Protein AF-A0ABD3A3Q1-F1 (afdb_monomer_lite)

Secondary structure (DSSP, 8-state):
--PPPP---SGGGEEEEEETTEEEEEE-----SSS-PPP---HHHHHHHHHHHHHHHHHHHHHHHHHHHHHHHHHHHHHHHHHHHHHHHHHHHHHHHHHHTTSS----------HHHHHHHHHHHHHHHHHHHHHHHHHHHHHHHHHHHHHHHHHHHHHHHHHHT-GGGSS-HHHHHHHHHHH--

Radius of gyration: 37.47 Å; chains: 1; bounding box: 62×66×118 Å

Sequence (185 aa):
MSTPAATWGEDDEWELINDDGFVYRRKRRIPSATTSAPPPLDPAVVEKNRLERKKMALLKLKDKHQQEIHQWEHWSNTLNEMQQKSLILQQQKSREQNNASTSSSDEFIASPSQSSDVDCRHLVDELLSQAESQEAIIKHISNLCDLAEGLCSASEERFKKSFTELPIWGLSPQELMASLMRIIP

Foldseek 3Di:
DDDDDDDPDDPPQWDWDDDPNDTDTDGHPPDPPPDDDDPPDDVVVVVVVVVVVVVVVVVVVVVVVVVVVVVVVVVVVVVVVVVVVVVVVVVVVVVVVVVVVVPPDDDDDDDPDCPVVVVVVVVVVVVVVVVVVVVVVVVVVVVVVVVVVVVVVVVVVVVVCVVQVDVVVVDGVVVVVVVVVVVPD

Organism: NCBI:txid153742

Structure (mmCIF, N/CA/C/O backbone):
data_AF-A0ABD3A3Q1-F1
#
_entry.id   AF-A0ABD3A3Q1-F1
#
loop_
_atom_site.group_PDB
_atom_site.id
_atom_site.type_symbol
_atom_site.label_atom_id
_atom_site.label_alt_id
_atom_site.label_comp_id
_atom_site.label_asym_id
_atom_site.label_entity_id
_atom_site.label_seq_id
_atom_site.pdbx_PDB_ins_code
_atom_site.Cartn_x
_atom_site.Cartn_y
_atom_site.Cartn_z
_atom_site.occupancy
_atom_site.B_iso_or_equiv
_atom_site.auth_seq_id
_atom_site.auth_comp_id
_atom_site.auth_asym_id
_atom_site.auth_atom_id
_atom_site.pdbx_PDB_model_num
ATOM 1 N N . MET A 1 1 ? 21.960 -24.394 -64.086 1.00 40.19 1 MET A N 1
ATOM 2 C CA . MET A 1 1 ? 22.754 -23.392 -63.345 1.00 40.19 1 MET A CA 1
ATOM 3 C C . MET A 1 1 ? 22.047 -22.048 -63.424 1.00 40.19 1 MET A C 1
ATOM 5 O O . MET A 1 1 ? 21.516 -21.739 -64.482 1.00 40.19 1 MET A O 1
ATOM 9 N N . SER A 1 2 ? 22.097 -21.310 -62.309 1.00 37.09 2 SER A N 1
ATOM 10 C CA . SER A 1 2 ? 21.802 -19.877 -62.113 1.00 37.09 2 SER A CA 1
ATOM 11 C C . SER A 1 2 ? 20.356 -19.428 -61.853 1.00 37.09 2 SER A C 1
ATOM 13 O O . SER A 1 2 ? 19.615 -19.043 -62.749 1.00 37.09 2 SER A O 1
ATOM 15 N N . THR A 1 3 ? 20.034 -19.389 -60.558 1.00 44.53 3 THR A N 1
ATOM 16 C CA . THR A 1 3 ? 19.096 -18.482 -59.874 1.00 44.53 3 THR A CA 1
ATOM 17 C C . THR A 1 3 ? 19.718 -17.080 -59.741 1.00 44.53 3 THR A C 1
ATOM 19 O O . THR A 1 3 ? 20.914 -17.010 -59.443 1.00 44.53 3 THR A O 1
ATOM 22 N N . PRO A 1 4 ? 18.962 -15.970 -59.845 1.00 51.91 4 PRO A N 1
ATOM 23 C CA . PRO A 1 4 ? 19.391 -14.689 -59.306 1.00 51.91 4 PRO A CA 1
ATOM 24 C C . PRO A 1 4 ? 18.747 -14.380 -57.945 1.00 51.91 4 PRO A C 1
ATOM 26 O O . PRO A 1 4 ? 17.628 -14.783 -57.636 1.00 51.91 4 PRO A O 1
ATOM 29 N N . ALA A 1 5 ? 19.560 -13.684 -57.156 1.00 41.16 5 ALA A N 1
ATOM 30 C CA . ALA A 1 5 ? 19.487 -13.363 -55.740 1.00 41.16 5 ALA A CA 1
ATOM 31 C C . ALA A 1 5 ? 18.198 -12.684 -55.248 1.00 41.16 5 ALA A C 1
ATOM 33 O O . ALA A 1 5 ? 17.675 -11.761 -55.870 1.00 41.16 5 ALA A O 1
ATOM 34 N N . ALA A 1 6 ? 17.782 -13.090 -54.045 1.00 43.97 6 ALA A N 1
ATOM 35 C CA . ALA A 1 6 ? 16.868 -12.343 -53.194 1.00 43.97 6 ALA A CA 1
ATOM 36 C C . ALA A 1 6 ? 17.529 -11.030 -52.738 1.00 43.97 6 ALA A C 1
ATOM 38 O O . ALA A 1 6 ? 18.647 -11.021 -52.219 1.00 43.97 6 ALA A O 1
ATOM 39 N N . THR A 1 7 ? 16.824 -9.925 -52.950 1.00 44.53 7 THR A N 1
ATOM 40 C CA . THR A 1 7 ? 17.188 -8.577 -52.519 1.00 44.53 7 THR A CA 1
ATOM 41 C C . THR A 1 7 ? 16.949 -8.428 -51.015 1.00 44.53 7 THR A C 1
ATOM 43 O O . THR A 1 7 ? 15.832 -8.160 -50.582 1.00 44.53 7 THR A O 1
ATOM 46 N N . TRP A 1 8 ? 17.996 -8.605 -50.212 1.00 44.00 8 TRP A N 1
ATOM 47 C CA . TRP A 1 8 ? 18.025 -8.188 -48.808 1.00 44.00 8 TRP A CA 1
ATOM 48 C C . TRP A 1 8 ? 18.325 -6.684 -48.755 1.00 44.00 8 TRP A C 1
ATOM 50 O O . TRP A 1 8 ? 19.472 -6.292 -48.952 1.00 44.00 8 TRP A O 1
ATOM 60 N N . GLY A 1 9 ? 17.307 -5.836 -48.575 1.00 47.62 9 GLY A N 1
ATOM 61 C CA . GLY A 1 9 ? 17.458 -4.379 -48.724 1.00 47.62 9 GLY A CA 1
ATOM 62 C C . GLY A 1 9 ? 16.610 -3.494 -47.807 1.00 47.62 9 GLY A C 1
ATOM 63 O O . GLY A 1 9 ? 16.398 -2.341 -48.159 1.00 47.62 9 GLY A O 1
ATOM 64 N N . GLU A 1 10 ? 16.121 -3.987 -46.662 1.00 52.06 10 GLU A N 1
ATOM 65 C CA . GLU A 1 10 ? 15.308 -3.179 -45.722 1.00 52.06 10 GLU A CA 1
ATOM 66 C C . GLU A 1 10 ? 15.793 -3.207 -44.255 1.00 52.06 10 GLU A C 1
ATOM 68 O O . GLU A 1 10 ? 15.313 -2.424 -43.437 1.00 52.06 10 GLU A O 1
ATOM 73 N N . ASP A 1 11 ? 16.791 -4.030 -43.908 1.00 52.50 11 ASP A N 1
ATOM 74 C CA . ASP A 1 11 ? 17.256 -4.182 -42.514 1.00 52.50 11 ASP A CA 1
ATOM 75 C C . ASP A 1 11 ? 18.217 -3.071 -42.030 1.00 52.50 11 ASP A C 1
ATOM 77 O O . ASP A 1 11 ? 18.446 -2.923 -40.830 1.00 52.50 11 ASP A O 1
ATOM 81 N N . ASP A 1 12 ? 18.743 -2.232 -42.930 1.00 57.16 12 ASP A N 1
ATOM 82 C CA . ASP A 1 12 ? 19.743 -1.199 -42.596 1.00 57.16 12 ASP A CA 1
ATOM 83 C C . ASP A 1 12 ? 19.149 0.127 -42.074 1.00 57.16 12 ASP A C 1
ATOM 85 O O . ASP A 1 12 ? 19.880 1.061 -41.716 1.00 57.16 12 ASP A O 1
ATOM 89 N N . GLU A 1 13 ? 17.822 0.250 -42.002 1.00 72.00 13 GLU A N 1
ATOM 90 C CA . GLU A 1 13 ? 17.159 1.529 -41.723 1.00 72.00 13 GLU A CA 1
ATOM 91 C C . GLU A 1 13 ? 16.940 1.820 -40.229 1.00 72.00 13 GLU A C 1
ATOM 93 O O . GLU A 1 13 ? 16.542 2.926 -39.878 1.00 72.00 13 GLU A O 1
ATOM 98 N N . TRP A 1 14 ? 17.217 0.890 -39.316 1.00 76.25 14 TRP A N 1
ATOM 99 C CA . TRP A 1 14 ? 16.977 1.098 -37.882 1.00 76.25 14 TRP A CA 1
ATOM 100 C C . TRP A 1 14 ? 18.284 1.294 -37.114 1.00 76.25 14 TRP A C 1
ATOM 102 O O . TRP A 1 14 ? 19.163 0.440 -37.134 1.00 76.25 14 TRP A O 1
ATOM 112 N N . GLU A 1 15 ? 18.406 2.417 -36.406 1.00 82.25 15 GLU A N 1
ATOM 113 C CA . GLU A 1 15 ? 19.516 2.669 -35.486 1.00 82.25 15 GLU A CA 1
ATOM 114 C C . GLU A 1 15 ? 19.092 2.379 -34.044 1.00 82.25 15 GLU A C 1
ATOM 116 O O . GLU A 1 15 ? 17.976 2.701 -33.618 1.00 82.25 15 GLU A O 1
ATOM 121 N N . LEU A 1 16 ? 19.986 1.727 -33.303 1.00 81.06 16 LEU A N 1
ATOM 122 C CA . LEU A 1 16 ? 19.793 1.402 -31.898 1.00 81.06 16 LEU A CA 1
ATOM 123 C C . LEU A 1 16 ? 20.308 2.569 -31.054 1.00 81.06 16 LEU A C 1
ATOM 125 O O . LEU A 1 16 ? 21.480 2.932 -31.154 1.00 81.06 16 LEU A O 1
ATOM 129 N N . ILE A 1 17 ? 19.439 3.159 -30.237 1.00 81.88 17 ILE A N 1
ATOM 130 C CA . ILE A 1 17 ? 19.775 4.320 -29.409 1.00 81.88 17 ILE A CA 1
ATOM 131 C C . ILE A 1 17 ? 19.594 3.970 -27.955 1.00 81.88 17 ILE A C 1
ATOM 133 O O . ILE A 1 17 ? 18.572 3.411 -27.566 1.00 81.88 17 ILE A O 1
ATOM 137 N N . ASN A 1 18 ? 20.613 4.309 -27.174 1.00 82.75 18 ASN A N 1
ATOM 138 C CA . ASN A 1 18 ? 20.596 4.215 -25.731 1.00 82.75 18 ASN A CA 1
ATOM 139 C C . ASN A 1 18 ? 20.393 5.619 -25.154 1.00 82.75 18 ASN A C 1
ATOM 141 O O . ASN A 1 18 ? 21.323 6.426 -25.165 1.00 82.75 18 ASN A O 1
ATOM 145 N N . ASP A 1 19 ? 19.186 5.885 -24.661 1.00 70.69 19 ASP A N 1
ATOM 146 C CA . ASP A 1 19 ? 18.873 7.078 -23.879 1.00 70.69 19 ASP A CA 1
ATOM 147 C C . ASP A 1 19 ? 18.741 6.666 -22.406 1.00 70.69 19 ASP A C 1
ATOM 149 O O . ASP A 1 19 ? 17.723 6.120 -21.985 1.00 70.69 19 ASP A O 1
ATOM 153 N N . ASP A 1 20 ? 19.792 6.924 -21.620 1.00 59.97 20 ASP A N 1
ATOM 154 C CA . ASP A 1 20 ? 19.810 6.757 -20.154 1.00 59.97 20 ASP A CA 1
ATOM 155 C C . ASP A 1 20 ? 19.407 5.343 -19.675 1.00 59.97 20 ASP A C 1
ATOM 157 O O . ASP A 1 20 ? 18.622 5.174 -18.744 1.00 59.97 20 ASP A O 1
ATOM 161 N N . GLY A 1 21 ? 19.924 4.304 -20.344 1.00 73.50 21 GLY A N 1
ATOM 162 C CA . GLY A 1 21 ? 19.660 2.898 -20.011 1.00 73.50 21 GLY A CA 1
ATOM 163 C C . GLY A 1 21 ? 18.431 2.305 -20.703 1.00 73.50 21 GLY A C 1
ATOM 164 O O . GLY A 1 21 ? 18.226 1.093 -20.640 1.00 73.50 21 GLY A O 1
ATOM 165 N N . PHE A 1 22 ? 17.651 3.123 -21.415 1.00 54.53 22 PHE A N 1
ATOM 166 C CA . PHE A 1 22 ? 16.580 2.655 -22.287 1.00 54.53 22 PHE A CA 1
ATOM 167 C C . PHE A 1 22 ? 17.089 2.533 -23.717 1.00 54.53 22 PHE A C 1
ATOM 169 O O . PHE A 1 22 ? 17.437 3.518 -24.370 1.00 54.53 22 PHE A O 1
ATOM 176 N N . VAL A 1 23 ? 17.116 1.295 -24.207 1.00 87.75 23 VAL A N 1
ATOM 177 C CA . VAL A 1 23 ? 17.544 0.976 -25.567 1.00 87.75 23 VAL A CA 1
ATOM 178 C C . VAL A 1 23 ? 16.315 0.825 -26.454 1.00 87.75 23 VAL A C 1
ATOM 180 O O . VAL A 1 23 ? 15.513 -0.086 -26.251 1.00 87.75 23 VAL A O 1
ATOM 183 N N . TYR A 1 24 ? 16.167 1.697 -27.450 1.00 83.56 24 TYR A N 1
ATOM 184 C CA . TYR A 1 24 ? 15.091 1.607 -28.438 1.00 83.56 24 TYR A CA 1
ATOM 185 C C . TYR A 1 24 ? 15.621 1.703 -29.870 1.00 83.56 24 TYR A C 1
ATOM 187 O O . TYR A 1 24 ? 16.689 2.255 -30.136 1.00 83.56 24 TYR A O 1
ATOM 195 N N . ARG A 1 25 ? 14.863 1.125 -30.809 1.00 85.44 25 ARG A N 1
ATOM 196 C CA . ARG A 1 25 ? 15.131 1.224 -32.248 1.00 85.44 25 ARG A CA 1
ATOM 197 C C . ARG A 1 25 ? 14.391 2.436 -32.799 1.00 85.44 25 ARG A C 1
ATOM 199 O O . ARG A 1 25 ? 13.181 2.546 -32.607 1.00 85.44 25 ARG A O 1
ATOM 206 N N . ARG A 1 26 ? 15.086 3.327 -33.509 1.00 83.94 26 ARG A N 1
ATOM 207 C CA . ARG A 1 26 ? 14.439 4.397 -34.283 1.00 83.94 26 ARG A CA 1
ATOM 208 C C . ARG A 1 26 ? 14.844 4.344 -35.750 1.00 83.94 26 ARG A C 1
ATOM 210 O O . ARG A 1 26 ? 15.946 3.919 -36.082 1.00 83.94 26 ARG A O 1
ATOM 217 N N . LYS A 1 27 ? 13.931 4.772 -36.623 1.00 79.31 27 LYS A N 1
ATOM 218 C CA . LYS A 1 27 ? 14.143 4.801 -38.069 1.00 79.31 27 LYS A CA 1
ATOM 219 C C . LYS A 1 27 ? 15.176 5.883 -38.395 1.00 79.31 27 LYS A C 1
ATOM 221 O O . LYS A 1 27 ? 14.989 7.046 -38.023 1.00 79.31 27 LYS A O 1
ATOM 226 N N . ARG A 1 28 ? 16.267 5.500 -39.053 1.00 69.00 28 ARG A N 1
ATOM 227 C CA . ARG A 1 28 ? 17.363 6.365 -39.488 1.00 69.00 28 ARG A CA 1
ATOM 228 C C . ARG A 1 28 ? 16.780 7.399 -40.447 1.00 69.00 28 ARG A C 1
ATOM 230 O O . ARG A 1 28 ? 16.271 7.059 -41.511 1.00 69.00 28 ARG A O 1
ATOM 237 N N . ARG A 1 29 ? 16.811 8.679 -40.072 1.00 67.06 29 ARG A N 1
ATOM 238 C CA . ARG A 1 29 ? 16.380 9.750 -40.978 1.00 67.06 29 ARG A CA 1
ATOM 239 C C . ARG A 1 29 ? 17.465 9.923 -42.034 1.00 67.06 29 ARG A C 1
ATOM 241 O O . ARG A 1 29 ? 18.496 10.523 -41.750 1.00 67.06 29 ARG A O 1
ATOM 248 N N . ILE A 1 30 ? 17.243 9.399 -43.237 1.00 59.12 30 ILE A N 1
ATOM 249 C CA . ILE A 1 30 ? 18.038 9.786 -44.405 1.00 59.12 30 ILE A CA 1
ATOM 250 C C . ILE A 1 30 ? 17.816 11.295 -44.575 1.00 59.12 30 ILE A C 1
ATOM 252 O O . ILE A 1 30 ? 16.660 11.713 -44.711 1.00 59.12 30 ILE A O 1
ATOM 256 N N . PRO A 1 31 ? 18.855 12.143 -44.502 1.00 51.09 31 PRO A N 1
ATOM 257 C CA . PRO A 1 31 ? 18.666 13.568 -44.691 1.00 51.09 31 PRO A CA 1
ATOM 258 C C . PRO A 1 31 ? 18.254 13.801 -46.147 1.00 51.09 31 PRO A C 1
ATOM 260 O O . PRO A 1 31 ? 19.087 13.777 -47.049 1.00 51.09 31 PRO A O 1
ATOM 263 N N . SER A 1 32 ? 16.958 14.027 -46.390 1.00 42.78 32 SER A N 1
ATOM 264 C CA . SER A 1 32 ? 16.537 14.726 -47.602 1.00 42.78 32 SER A CA 1
ATOM 265 C C . SER A 1 32 ? 17.218 16.085 -47.572 1.00 42.78 32 SER A C 1
ATOM 267 O O . SER A 1 32 ? 16.995 16.885 -46.659 1.00 42.78 32 SER A O 1
ATOM 269 N N . ALA A 1 33 ? 18.097 16.319 -48.546 1.00 52.75 33 ALA A N 1
ATOM 270 C CA . ALA A 1 33 ? 18.636 17.638 -48.812 1.00 52.75 33 ALA A CA 1
ATOM 271 C C . ALA A 1 33 ? 17.456 18.621 -48.850 1.00 52.75 33 ALA A C 1
ATOM 273 O O . ALA A 1 33 ? 16.495 18.395 -49.583 1.00 52.75 33 ALA A O 1
ATOM 274 N N . THR A 1 34 ? 17.531 19.698 -48.065 1.00 49.88 34 THR A N 1
ATOM 275 C CA . THR A 1 34 ? 16.472 20.706 -47.826 1.00 49.88 34 THR A CA 1
ATOM 276 C C . THR A 1 34 ? 15.542 20.448 -46.635 1.00 49.88 34 THR A C 1
ATOM 278 O O . THR A 1 34 ? 14.328 20.574 -46.721 1.00 49.88 34 THR A O 1
ATOM 281 N N . THR A 1 35 ? 16.098 20.206 -45.454 1.00 44.91 35 THR A N 1
ATOM 282 C CA . THR A 1 35 ? 15.592 20.852 -44.232 1.00 44.91 35 THR A CA 1
ATOM 283 C C . THR A 1 35 ? 16.789 21.046 -43.318 1.00 44.91 35 THR A C 1
ATOM 285 O O . THR A 1 35 ? 17.400 20.072 -42.888 1.00 44.91 35 THR A O 1
ATOM 288 N N . SER A 1 36 ? 17.166 22.308 -43.097 1.00 49.81 36 SER A N 1
ATOM 289 C CA . SER A 1 36 ? 18.243 22.709 -42.192 1.00 49.81 36 SER A CA 1
ATOM 290 C C . SER A 1 36 ? 18.098 21.947 -40.879 1.00 49.81 36 SER A C 1
ATOM 292 O O . SER A 1 36 ? 17.148 22.176 -40.129 1.00 49.81 36 SER A O 1
ATOM 294 N N . ALA A 1 37 ? 19.029 21.032 -40.605 1.00 52.28 37 ALA A N 1
ATOM 295 C CA . ALA A 1 37 ? 19.192 20.508 -39.264 1.00 52.28 37 ALA A CA 1
ATOM 296 C C . ALA A 1 37 ? 19.382 21.709 -38.318 1.00 52.28 37 ALA A C 1
ATOM 298 O O . ALA A 1 37 ? 20.096 22.652 -38.689 1.00 52.28 37 ALA A O 1
ATOM 299 N N . PRO A 1 38 ? 18.730 21.738 -37.141 1.00 58.97 38 PRO A N 1
ATOM 300 C CA . PRO A 1 38 ? 19.060 22.744 -36.147 1.00 58.97 38 PRO A CA 1
ATOM 301 C C . PRO A 1 38 ? 20.567 22.646 -35.864 1.00 58.97 38 PRO A C 1
ATOM 303 O O . PRO A 1 38 ? 21.099 21.529 -35.828 1.00 58.97 38 PRO A O 1
ATOM 306 N N . PRO A 1 39 ? 21.269 23.785 -35.732 1.00 64.50 39 PRO A N 1
ATOM 307 C CA . PRO A 1 39 ? 22.703 23.780 -35.488 1.00 64.50 39 PRO A CA 1
ATOM 308 C C . PRO A 1 39 ? 23.012 22.903 -34.267 1.00 64.50 39 PRO A C 1
ATOM 310 O O . PRO A 1 39 ? 22.188 22.860 -33.346 1.00 64.50 39 PRO A O 1
ATOM 313 N N . PRO A 1 40 ? 24.158 22.197 -34.244 1.00 59.19 40 PRO A N 1
ATOM 314 C CA . PRO A 1 40 ? 24.551 21.393 -33.096 1.00 59.19 40 PRO A CA 1
ATOM 315 C C . PRO A 1 40 ? 24.499 22.272 -31.846 1.00 59.19 40 PRO A C 1
ATOM 317 O O . PRO A 1 40 ? 25.263 23.231 -31.727 1.00 59.19 40 PRO A O 1
ATOM 320 N N . LEU A 1 41 ? 23.549 22.001 -30.948 1.00 63.03 41 LEU A N 1
ATOM 321 C CA . LEU A 1 41 ? 23.528 22.668 -29.654 1.00 63.03 41 LEU A CA 1
ATOM 322 C C . LEU A 1 41 ? 24.780 22.229 -28.901 1.00 63.03 41 LEU A C 1
ATOM 324 O O . LEU A 1 41 ? 25.092 21.038 -28.869 1.00 63.03 41 LEU A O 1
ATOM 328 N N . ASP A 1 42 ? 25.468 23.196 -28.296 1.00 74.81 42 ASP A N 1
ATOM 329 C CA . ASP A 1 42 ? 26.622 22.943 -27.440 1.00 74.81 42 ASP A CA 1
ATOM 330 C C . ASP A 1 42 ? 26.269 21.830 -26.430 1.00 74.81 42 ASP A C 1
ATOM 332 O O . ASP A 1 42 ? 25.250 21.949 -25.729 1.00 74.81 42 ASP A O 1
ATOM 336 N N . PRO A 1 43 ? 27.056 20.739 -26.353 1.00 75.69 43 PRO A N 1
ATOM 337 C CA . PRO A 1 43 ? 26.811 19.648 -25.413 1.00 75.69 43 PRO A CA 1
ATOM 338 C C . PRO A 1 43 ? 26.630 20.137 -23.967 1.00 75.69 43 PRO A C 1
ATOM 340 O O . PRO A 1 43 ? 25.840 19.553 -23.223 1.00 75.69 43 PRO A O 1
ATOM 343 N N . ALA A 1 44 ? 27.263 21.249 -23.578 1.00 78.88 44 ALA A N 1
ATOM 344 C CA . ALA A 1 44 ? 27.088 21.851 -22.258 1.00 78.88 44 ALA A CA 1
ATOM 345 C C . ALA A 1 44 ? 25.663 22.395 -22.021 1.00 78.88 44 ALA A C 1
ATOM 347 O O . ALA A 1 44 ? 25.125 22.296 -20.914 1.00 78.88 44 ALA A O 1
ATOM 348 N N . VAL A 1 45 ? 25.014 22.938 -23.056 1.00 79.06 45 VAL A N 1
ATOM 349 C CA . VAL A 1 45 ? 23.638 23.464 -22.984 1.00 79.06 45 VAL A CA 1
ATOM 350 C C . VAL A 1 45 ? 22.622 22.323 -22.930 1.00 79.06 45 VAL A C 1
ATOM 352 O O . VAL A 1 45 ? 21.633 22.407 -22.197 1.00 79.06 45 VAL A O 1
ATOM 355 N N . VAL A 1 46 ? 22.872 21.230 -23.658 1.00 80.94 46 VAL A N 1
ATOM 356 C CA . VAL A 1 46 ? 22.037 20.019 -23.599 1.00 80.94 46 VAL A CA 1
ATOM 357 C C . VAL A 1 46 ? 22.091 19.397 -22.202 1.00 80.94 46 VAL A C 1
ATOM 359 O O . VAL A 1 46 ? 21.043 19.099 -21.626 1.00 80.94 46 VAL A O 1
ATOM 362 N N . GLU A 1 47 ? 23.287 19.280 -21.623 1.00 83.38 47 GLU A 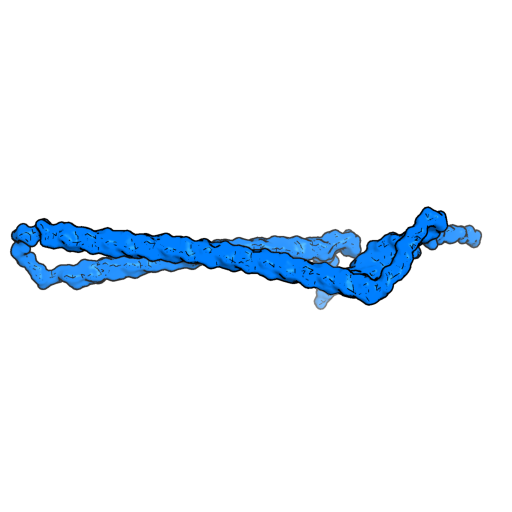N 1
ATOM 363 C CA . GLU A 1 47 ? 23.481 18.717 -20.286 1.00 83.38 47 GLU A CA 1
ATOM 364 C C . GLU A 1 47 ? 22.859 19.592 -19.189 1.00 83.38 47 GLU A C 1
ATOM 366 O O . GLU A 1 47 ? 22.171 19.091 -18.298 1.00 83.38 47 GLU A O 1
ATOM 371 N N . LYS A 1 48 ? 22.993 20.920 -19.285 1.00 88.69 48 LYS A N 1
ATOM 372 C CA . LYS A 1 48 ? 22.322 21.844 -18.361 1.00 88.69 48 LYS A CA 1
ATOM 373 C C . LYS A 1 48 ? 20.798 21.700 -18.415 1.00 88.69 48 LYS A C 1
ATOM 375 O O . LYS A 1 48 ? 20.159 21.548 -17.373 1.00 88.69 48 LYS A O 1
ATOM 380 N N . ASN A 1 49 ? 20.216 21.680 -19.614 1.00 85.56 49 ASN A N 1
ATOM 381 C CA . ASN A 1 49 ? 18.776 21.479 -19.791 1.00 85.56 49 ASN A CA 1
ATOM 382 C C . ASN A 1 49 ? 18.316 20.119 -19.237 1.00 85.56 49 ASN A C 1
ATOM 384 O O . ASN A 1 49 ? 17.219 20.009 -18.684 1.00 85.56 49 ASN A O 1
ATOM 388 N N . ARG A 1 50 ? 19.150 19.077 -19.350 1.00 84.19 50 ARG A N 1
ATOM 389 C CA . ARG A 1 50 ? 18.893 17.751 -18.770 1.00 84.19 50 ARG A CA 1
ATOM 390 C C . ARG A 1 50 ? 18.821 17.812 -17.245 1.00 84.19 50 ARG A C 1
ATOM 392 O O . ARG A 1 50 ? 17.853 17.327 -16.655 1.00 84.19 50 ARG A O 1
ATOM 399 N N . LEU A 1 51 ? 19.806 18.448 -16.612 1.00 92.50 51 LEU A N 1
ATOM 400 C CA . LEU A 1 51 ? 19.849 18.627 -15.160 1.00 92.50 51 LEU A CA 1
ATOM 401 C C . LEU A 1 51 ? 18.663 19.451 -14.650 1.00 92.50 51 LEU A C 1
ATOM 403 O O . LEU A 1 51 ? 18.069 19.101 -13.628 1.00 92.50 51 LEU A O 1
ATOM 407 N N . GLU A 1 52 ? 18.265 20.496 -15.374 1.00 93.44 52 GLU A N 1
ATOM 408 C CA . GLU A 1 52 ? 17.099 21.310 -15.025 1.00 93.44 52 GLU A CA 1
ATOM 409 C C . GLU A 1 52 ? 15.800 20.499 -15.078 1.00 93.44 52 GLU A C 1
ATOM 411 O O . GLU A 1 52 ? 15.022 20.532 -14.123 1.00 93.44 52 GLU A O 1
ATOM 416 N N . ARG A 1 53 ? 15.587 19.690 -16.125 1.00 91.94 53 ARG A N 1
ATOM 417 C CA . ARG A 1 53 ? 14.417 18.794 -16.201 1.00 91.94 53 ARG A CA 1
ATOM 418 C C . ARG A 1 53 ? 14.393 17.797 -15.047 1.00 91.94 53 ARG A C 1
ATOM 420 O O . ARG A 1 53 ? 13.349 17.633 -14.417 1.00 91.94 53 ARG A O 1
ATOM 427 N N . LYS A 1 54 ? 15.536 17.175 -14.732 1.00 92.00 54 LYS A N 1
ATOM 428 C CA . LYS A 1 54 ? 15.662 16.243 -13.600 1.00 92.00 54 LYS A CA 1
ATOM 429 C C . LYS A 1 54 ? 15.327 16.932 -12.279 1.00 92.00 54 LYS A C 1
ATOM 431 O O . LYS A 1 54 ? 14.534 16.409 -11.502 1.00 92.00 54 LYS A O 1
ATOM 436 N N . LYS A 1 55 ? 15.878 18.126 -12.042 1.00 95.88 55 LYS A N 1
ATOM 437 C CA . LYS A 1 55 ? 15.596 18.924 -10.843 1.00 95.88 55 LYS A CA 1
ATOM 438 C C . LYS A 1 55 ? 14.103 19.233 -10.715 1.00 95.88 55 LYS A C 1
ATOM 440 O O . LYS A 1 55 ? 13.545 19.058 -9.637 1.00 95.88 55 LYS A O 1
ATOM 445 N N . MET A 1 56 ? 13.452 19.649 -11.801 1.00 95.25 56 MET A N 1
ATOM 446 C CA . MET A 1 56 ? 12.019 19.960 -11.790 1.00 95.25 56 MET A CA 1
ATOM 447 C C . MET A 1 56 ? 11.154 18.720 -11.559 1.00 95.25 56 MET A C 1
ATOM 449 O O . MET A 1 56 ? 10.182 18.792 -10.812 1.00 95.25 56 MET A O 1
ATOM 453 N N . ALA A 1 57 ? 11.507 17.578 -12.155 1.00 95.31 57 ALA A N 1
ATOM 454 C CA . ALA A 1 57 ? 10.808 16.317 -11.916 1.00 95.31 57 ALA A CA 1
ATOM 455 C C . ALA A 1 57 ? 10.918 15.877 -10.447 1.00 95.31 57 ALA A C 1
ATOM 457 O O . ALA A 1 57 ? 9.912 15.523 -9.838 1.00 95.31 57 ALA A O 1
ATOM 458 N N . LEU A 1 58 ? 12.117 15.972 -9.861 1.00 96.75 58 LEU A N 1
ATOM 459 C CA . LEU A 1 58 ? 12.345 15.648 -8.452 1.00 96.75 58 LEU A CA 1
ATOM 460 C C . LEU A 1 58 ? 11.601 16.598 -7.508 1.00 96.75 58 LEU A C 1
ATOM 462 O O . LEU A 1 58 ? 11.025 16.138 -6.529 1.00 96.75 58 LEU A O 1
ATOM 466 N N . LEU A 1 59 ? 11.569 17.900 -7.807 1.00 98.06 59 LEU A N 1
ATOM 467 C CA . LEU A 1 59 ? 10.793 18.872 -7.031 1.00 98.06 59 LEU A CA 1
ATOM 468 C C . LEU A 1 59 ? 9.299 18.543 -7.059 1.00 98.06 59 LEU A C 1
ATOM 470 O O . LEU A 1 59 ? 8.690 18.431 -6.002 1.00 98.06 59 LEU A O 1
ATOM 474 N N . LYS A 1 60 ? 8.732 18.280 -8.243 1.00 97.25 60 LYS A N 1
ATOM 475 C CA . LYS A 1 60 ? 7.325 17.870 -8.371 1.00 97.25 60 LYS A CA 1
ATOM 476 C C . LYS A 1 60 ? 7.018 16.594 -7.591 1.00 97.25 60 LYS A C 1
ATOM 478 O O . LYS A 1 60 ? 5.966 16.499 -6.969 1.00 97.25 60 LYS A O 1
ATOM 483 N N . LEU A 1 61 ? 7.923 15.617 -7.633 1.00 97.56 61 LEU A N 1
ATOM 484 C CA . LEU A 1 61 ? 7.762 14.372 -6.890 1.00 97.56 61 LEU A CA 1
ATOM 485 C C . LEU A 1 61 ? 7.800 14.617 -5.377 1.00 97.56 61 LEU A C 1
ATOM 487 O O . LEU A 1 61 ? 6.960 14.088 -4.653 1.00 97.56 61 LEU A O 1
ATOM 491 N N . LYS A 1 62 ? 8.731 15.459 -4.912 1.00 97.94 62 LYS A N 1
ATOM 492 C CA . LYS A 1 62 ? 8.814 15.877 -3.509 1.00 97.94 62 LYS A CA 1
ATOM 493 C C . LYS A 1 62 ? 7.516 16.543 -3.059 1.00 97.94 62 LYS A C 1
ATOM 495 O O . LYS A 1 62 ? 6.971 16.163 -2.030 1.00 97.94 62 LYS A O 1
ATOM 500 N N . ASP A 1 63 ? 7.018 17.496 -3.841 1.00 98.19 63 ASP A N 1
ATOM 501 C CA . ASP A 1 63 ? 5.804 18.247 -3.521 1.00 98.19 63 ASP A CA 1
ATOM 502 C C . ASP A 1 63 ? 4.577 17.327 -3.485 1.00 98.19 63 ASP A C 1
ATOM 504 O O . ASP A 1 63 ? 3.758 17.432 -2.574 1.00 98.19 63 ASP A O 1
ATOM 508 N N . LYS A 1 64 ? 4.484 16.369 -4.418 1.00 97.69 64 LYS A N 1
ATOM 509 C CA . LYS A 1 64 ? 3.426 15.352 -4.426 1.00 97.69 64 LYS A CA 1
ATOM 510 C C . LYS A 1 64 ? 3.445 14.509 -3.150 1.00 97.69 64 LYS A C 1
ATOM 512 O O . LYS A 1 64 ? 2.421 14.397 -2.485 1.00 97.69 64 LYS A O 1
ATOM 517 N N . HIS A 1 65 ? 4.597 13.950 -2.783 1.00 98.06 65 HIS A N 1
ATOM 518 C CA . HIS A 1 65 ? 4.694 13.142 -1.566 1.00 98.06 65 HIS A CA 1
ATOM 519 C C . HIS A 1 65 ? 4.449 13.962 -0.302 1.00 98.06 65 HIS A C 1
ATOM 521 O O . HIS A 1 65 ? 3.825 13.475 0.633 1.00 98.06 65 HIS A O 1
ATOM 527 N N . GLN A 1 66 ? 4.878 15.222 -0.277 1.00 98.44 66 GLN A N 1
ATOM 528 C CA . GLN A 1 66 ? 4.601 16.110 0.844 1.00 98.44 66 GLN A CA 1
ATOM 529 C C . GLN A 1 66 ? 3.093 16.379 0.993 1.00 98.44 66 GLN A C 1
ATOM 531 O O . GLN A 1 66 ? 2.574 16.354 2.105 1.00 98.44 66 GLN A O 1
ATOM 536 N N . GLN A 1 67 ? 2.369 16.574 -0.113 1.00 98.19 67 GLN A N 1
ATOM 537 C CA . GLN A 1 67 ? 0.907 16.693 -0.091 1.00 98.19 67 GLN A CA 1
ATOM 538 C C . GLN A 1 67 ? 0.226 15.409 0.388 1.00 98.19 67 GLN A C 1
ATOM 540 O O . GLN A 1 67 ? -0.697 15.486 1.194 1.00 98.19 67 GLN A O 1
ATOM 545 N N . GLU A 1 68 ? 0.680 14.244 -0.082 1.00 98.38 68 GLU A N 1
ATOM 546 C CA . GLU A 1 68 ? 0.173 12.949 0.380 1.00 98.38 68 GLU A CA 1
ATOM 547 C C . GLU A 1 68 ? 0.366 12.812 1.893 1.00 98.38 68 GLU A C 1
ATOM 549 O O . GLU A 1 68 ? -0.598 12.536 2.598 1.00 98.38 68 GLU A O 1
ATOM 554 N N . ILE A 1 69 ? 1.569 13.083 2.411 1.00 98.31 69 ILE A N 1
ATOM 555 C CA . ILE A 1 69 ? 1.866 13.031 3.853 1.00 98.31 69 ILE A CA 1
ATOM 556 C C . ILE A 1 69 ? 0.908 13.925 4.644 1.00 98.31 69 ILE A C 1
ATOM 558 O O . ILE A 1 69 ? 0.308 13.458 5.605 1.00 98.31 69 ILE A O 1
ATOM 562 N N . HIS A 1 70 ? 0.690 15.168 4.212 1.00 98.38 70 HIS A N 1
ATOM 563 C CA . HIS A 1 70 ? -0.249 16.061 4.893 1.00 98.38 70 HIS A CA 1
ATOM 564 C C . HIS A 1 70 ? -1.692 15.537 4.890 1.00 98.38 70 HIS A C 1
ATOM 566 O O . HIS A 1 70 ? -2.415 15.720 5.870 1.00 98.38 70 HIS A O 1
ATOM 572 N N . GLN A 1 71 ? -2.127 14.868 3.818 1.00 98.25 71 GLN A N 1
ATOM 573 C CA . GLN A 1 71 ? -3.444 14.224 3.781 1.00 98.25 71 GLN A CA 1
ATOM 574 C C . GLN A 1 71 ? -3.519 13.046 4.757 1.00 98.25 71 GLN A C 1
ATOM 576 O O . GLN A 1 71 ? -4.489 12.941 5.509 1.00 98.25 71 GLN A O 1
ATOM 581 N N . TRP A 1 72 ? -2.482 12.205 4.800 1.00 98.38 72 TRP A N 1
ATOM 582 C CA . TRP A 1 72 ? -2.387 11.096 5.751 1.00 98.38 72 TRP A CA 1
ATOM 583 C C . TRP A 1 72 ? -2.401 11.586 7.203 1.00 98.38 72 TRP A C 1
ATOM 585 O O . TRP A 1 72 ? -3.140 11.044 8.023 1.00 98.38 72 TRP A O 1
ATOM 595 N N . GLU A 1 73 ? -1.653 12.646 7.515 1.00 98.44 73 GLU A N 1
ATOM 596 C CA . GLU A 1 73 ? -1.653 13.291 8.833 1.00 98.44 73 GLU A CA 1
ATOM 597 C C . GLU A 1 73 ? -3.044 13.828 9.194 1.00 98.44 73 GLU A C 1
ATOM 599 O O . GLU A 1 73 ? -3.533 13.600 10.302 1.00 98.44 73 GLU A O 1
ATOM 604 N N . HIS A 1 74 ? -3.717 14.500 8.256 1.00 98.06 74 HIS A N 1
ATOM 605 C CA . HIS A 1 74 ? -5.060 15.033 8.474 1.00 98.06 74 HIS A CA 1
ATOM 606 C C . HIS A 1 74 ? -6.084 13.930 8.779 1.00 98.06 74 HIS A C 1
ATOM 608 O O . HIS A 1 74 ? -6.853 14.049 9.739 1.00 98.06 74 HIS A O 1
ATOM 614 N N . TRP A 1 75 ? -6.088 12.844 8.003 1.00 98.25 75 TRP A N 1
ATOM 615 C CA . TRP A 1 75 ? -6.985 11.711 8.245 1.00 98.25 75 TRP A CA 1
ATOM 616 C C . TRP A 1 75 ? -6.656 10.981 9.542 1.00 98.25 75 TRP A C 1
ATOM 618 O O . TRP A 1 75 ? -7.570 10.655 10.296 1.00 98.25 75 TRP A O 1
ATOM 628 N N . SER A 1 76 ? -5.370 10.789 9.844 1.00 98.12 76 SER A N 1
ATOM 629 C CA . SER A 1 76 ? -4.925 10.192 11.104 1.00 98.12 76 SER A CA 1
ATOM 630 C C . SER A 1 76 ? -5.409 11.004 12.306 1.00 98.12 76 SER A C 1
ATOM 632 O O . SER A 1 76 ? -5.977 10.447 13.245 1.00 98.12 76 SER A O 1
ATOM 634 N N . ASN A 1 77 ? -5.246 12.328 12.266 1.00 97.75 77 ASN A N 1
ATOM 635 C CA . ASN A 1 77 ? -5.709 13.213 13.333 1.00 97.75 77 ASN A CA 1
ATOM 636 C C . ASN A 1 77 ? -7.233 13.178 13.471 1.00 97.75 77 ASN A C 1
ATOM 638 O O . ASN A 1 77 ? -7.741 13.044 14.580 1.00 97.75 77 ASN A O 1
ATOM 642 N N . THR A 1 78 ? -7.960 13.216 12.353 1.00 98.06 78 THR A N 1
ATOM 643 C CA . THR A 1 78 ? -9.429 13.147 12.351 1.00 98.06 78 THR A CA 1
ATOM 644 C C . THR A 1 78 ? -9.930 11.840 12.967 1.00 98.06 78 THR A C 1
ATOM 646 O O . THR A 1 78 ? -10.830 11.854 13.807 1.00 98.06 78 THR A O 1
ATOM 649 N N . LEU A 1 79 ? -9.329 10.708 12.591 1.00 97.12 79 LEU A N 1
ATOM 650 C CA . LEU A 1 79 ? -9.692 9.402 13.134 1.00 97.12 79 LEU A CA 1
ATOM 651 C C . LEU A 1 79 ? -9.398 9.322 14.637 1.00 97.12 79 LEU A C 1
ATOM 653 O O . LEU A 1 79 ? -10.241 8.861 15.406 1.00 97.12 79 LEU A O 1
ATOM 657 N N . ASN A 1 80 ? -8.242 9.831 15.064 1.00 97.38 80 ASN A N 1
ATOM 658 C CA . ASN A 1 80 ? -7.867 9.874 16.473 1.00 97.38 80 ASN A CA 1
ATOM 659 C C . ASN A 1 80 ? -8.816 10.770 17.291 1.00 97.38 80 ASN A C 1
ATOM 661 O O . ASN A 1 80 ? -9.249 10.388 18.375 1.00 97.38 80 ASN A O 1
ATOM 665 N N . GLU A 1 81 ? -9.218 11.928 16.761 1.00 97.19 81 GLU A N 1
ATOM 666 C CA . GLU A 1 81 ? -10.227 12.784 17.392 1.00 97.19 81 GLU A CA 1
ATOM 667 C C . GLU A 1 81 ? -11.584 12.085 17.522 1.00 97.19 81 GLU A C 1
ATOM 669 O O . GLU A 1 81 ? -12.244 12.211 18.555 1.00 97.19 81 GLU A O 1
ATOM 674 N N . MET A 1 82 ? -12.022 11.356 16.491 1.00 94.88 82 MET A N 1
ATOM 675 C CA . MET A 1 82 ? -13.264 10.579 16.544 1.00 94.88 82 MET A CA 1
ATOM 676 C C . MET A 1 82 ? -13.193 9.494 17.620 1.00 94.88 82 MET A C 1
ATOM 678 O O . MET A 1 82 ? -14.129 9.364 18.409 1.00 94.88 82 MET A O 1
ATOM 682 N N . GLN A 1 83 ? -12.072 8.776 17.700 1.00 96.38 83 GLN A N 1
ATOM 683 C CA . GLN A 1 83 ? -11.832 7.756 18.719 1.00 96.38 83 GLN A CA 1
ATOM 684 C C . GLN A 1 83 ? -11.816 8.349 20.137 1.00 96.38 83 GLN A C 1
ATOM 686 O O . GLN A 1 83 ? -12.421 7.800 21.059 1.00 96.38 83 GLN A O 1
ATOM 691 N N . GLN A 1 84 ? -11.165 9.497 20.332 1.00 95.38 84 GLN A N 1
ATOM 692 C CA . GLN A 1 84 ? -11.170 10.191 21.621 1.00 95.38 84 GLN A CA 1
ATOM 693 C C . GLN A 1 84 ? -12.580 10.650 22.007 1.00 95.38 84 GLN A C 1
ATOM 695 O O . GLN A 1 84 ? -13.006 10.439 23.142 1.00 95.38 84 GLN A O 1
ATOM 700 N N . LYS A 1 85 ? -13.340 11.217 21.062 1.00 95.62 85 LYS A N 1
ATOM 701 C CA . LYS A 1 85 ? -14.737 11.620 21.286 1.00 95.62 85 LYS A CA 1
ATOM 702 C C . LYS A 1 85 ? -15.616 10.423 21.658 1.00 95.62 85 LYS A C 1
ATOM 704 O O . LYS A 1 85 ? -16.411 10.540 22.589 1.00 95.62 85 LYS A O 1
ATOM 709 N N . SER A 1 86 ? -15.459 9.272 20.998 1.00 92.62 86 SER A N 1
ATOM 710 C CA . SER A 1 86 ? -16.219 8.064 21.347 1.00 92.62 86 SER A CA 1
ATOM 711 C C . SER A 1 86 ? -15.871 7.534 22.737 1.00 92.62 86 SER A C 1
ATOM 713 O O . SER A 1 86 ? -16.776 7.166 23.482 1.00 92.62 86 SER A O 1
ATOM 715 N N . LEU A 1 87 ? -14.588 7.556 23.120 1.00 94.50 87 LEU A N 1
ATOM 716 C CA . LEU A 1 87 ? -14.145 7.144 24.457 1.00 94.50 87 LEU A CA 1
ATOM 717 C C . LEU A 1 87 ? -14.724 8.050 25.553 1.00 94.50 87 LEU A C 1
ATOM 719 O O . LEU A 1 87 ? -15.217 7.557 26.567 1.00 94.50 87 LEU A O 1
ATOM 723 N N . ILE A 1 88 ? -14.719 9.370 25.338 1.00 94.06 88 ILE A N 1
ATOM 724 C CA . ILE A 1 88 ? -15.301 10.334 26.284 1.00 94.06 88 ILE A CA 1
ATOM 725 C C . ILE A 1 88 ? -16.810 10.099 26.437 1.00 94.06 88 ILE A C 1
ATOM 727 O O . ILE A 1 88 ? -17.308 10.060 27.562 1.00 94.06 88 ILE A O 1
ATOM 731 N N . LEU A 1 89 ? -17.535 9.896 25.331 1.00 92.44 89 LEU A N 1
ATOM 732 C CA . LEU A 1 89 ? -18.975 9.616 25.362 1.00 92.44 89 LEU A CA 1
ATOM 733 C C . LEU A 1 89 ? -19.296 8.302 26.084 1.00 92.44 89 LEU A C 1
ATOM 735 O O . LEU A 1 89 ? -20.244 8.248 26.867 1.00 92.44 89 LEU A O 1
ATOM 739 N N . GLN A 1 90 ? -18.498 7.255 25.865 1.00 89.81 90 GLN A N 1
ATOM 740 C CA . GLN A 1 90 ? -18.655 5.983 26.569 1.00 89.81 90 GLN A CA 1
ATOM 741 C C . GLN A 1 90 ? -18.447 6.159 28.079 1.00 89.81 90 GLN A C 1
ATOM 743 O O . GLN A 1 90 ? -19.279 5.712 28.867 1.00 89.81 90 GLN A O 1
ATOM 748 N N . GLN A 1 91 ? -17.394 6.874 28.487 1.00 88.94 91 GLN A N 1
ATOM 749 C CA . GLN A 1 91 ? -17.114 7.135 29.899 1.00 88.94 91 GLN A CA 1
ATOM 750 C C . GLN A 1 91 ? -18.207 7.989 30.565 1.00 88.94 91 GLN A C 1
ATOM 752 O O . GLN A 1 91 ? -18.592 7.714 31.704 1.00 88.94 91 GLN A O 1
ATOM 757 N N . GLN A 1 92 ? -18.737 9.002 29.871 1.00 86.88 92 GLN A N 1
ATOM 758 C CA . GLN A 1 92 ? -19.860 9.803 30.371 1.00 86.88 92 GLN A CA 1
ATOM 759 C C . GLN A 1 92 ? -21.115 8.948 30.569 1.00 86.88 92 GLN A C 1
ATOM 761 O O . GLN A 1 92 ? -21.713 9.002 31.643 1.00 86.88 92 GLN A O 1
ATOM 766 N N . LYS A 1 93 ? -21.456 8.094 29.596 1.00 84.88 93 LYS A N 1
ATOM 767 C CA . LYS A 1 93 ? -22.609 7.191 29.692 1.00 84.88 93 LYS A CA 1
ATOM 768 C C . LYS A 1 93 ? -22.489 6.228 30.878 1.00 84.88 93 LYS A C 1
ATOM 770 O O . LYS A 1 93 ? -23.442 6.086 31.640 1.00 84.88 93 LYS A O 1
ATOM 775 N N . SER A 1 94 ? -21.314 5.630 31.093 1.00 78.94 94 SER A N 1
ATOM 776 C CA . SER A 1 94 ? -21.064 4.774 32.264 1.00 78.94 94 SER A CA 1
ATOM 777 C C . SER A 1 94 ? -21.198 5.540 33.588 1.00 78.94 94 SER A C 1
ATOM 779 O O . SER A 1 94 ? -21.726 5.009 34.565 1.00 78.94 94 SER A O 1
ATOM 781 N N . ARG A 1 95 ? -20.767 6.809 33.639 1.00 77.38 95 ARG A N 1
ATOM 782 C CA . ARG A 1 95 ? -20.871 7.643 34.847 1.00 77.38 95 ARG A CA 1
ATOM 783 C C . ARG A 1 95 ? -22.314 8.044 35.167 1.00 77.38 95 ARG A C 1
ATOM 785 O O . ARG A 1 95 ? -22.698 8.037 36.334 1.00 77.38 95 ARG A O 1
ATOM 792 N N . GLU A 1 96 ? -23.114 8.373 34.158 1.00 75.31 96 GLU A N 1
ATOM 793 C CA . GLU A 1 96 ? -24.539 8.691 34.327 1.00 75.31 96 GLU A CA 1
ATOM 794 C C . GLU A 1 96 ? -25.344 7.472 34.800 1.00 75.31 96 GLU A C 1
ATOM 796 O O . GLU A 1 96 ? -26.194 7.601 35.679 1.00 75.31 96 GLU A O 1
ATOM 801 N N . GLN A 1 97 ? -25.023 6.276 34.302 1.00 68.44 97 GLN A N 1
ATOM 802 C CA . GLN A 1 97 ? -25.687 5.029 34.694 1.00 68.44 97 GLN A CA 1
ATOM 803 C C . GLN A 1 97 ? -25.386 4.633 36.156 1.00 68.44 97 GLN A C 1
ATOM 805 O O . GLN A 1 97 ? -26.282 4.194 36.883 1.00 68.44 97 GLN A O 1
ATOM 810 N N . ASN A 1 98 ? -24.159 4.884 36.629 1.00 61.31 98 ASN A N 1
ATOM 811 C CA . ASN A 1 98 ? -23.777 4.677 38.032 1.00 61.31 98 ASN A CA 1
ATOM 812 C C . ASN A 1 98 ? -24.414 5.706 38.989 1.00 61.31 98 ASN A C 1
ATOM 814 O O . ASN A 1 98 ? -24.788 5.360 40.112 1.00 61.31 98 ASN A O 1
ATOM 818 N N . ASN A 1 99 ? -24.595 6.955 38.548 1.00 59.16 99 ASN A N 1
ATOM 819 C CA . ASN A 1 99 ? -25.240 8.001 39.352 1.00 59.16 99 ASN A CA 1
ATOM 820 C C . ASN A 1 99 ? -26.777 7.875 39.389 1.00 59.16 99 ASN A C 1
ATOM 822 O O . ASN A 1 99 ? -27.397 8.192 40.400 1.00 59.16 99 ASN A O 1
ATOM 826 N N . ALA A 1 100 ? -27.414 7.381 38.321 1.00 56.88 100 ALA A N 1
ATOM 827 C CA . ALA A 1 100 ? -28.855 7.107 38.316 1.00 56.88 100 ALA A CA 1
ATOM 828 C C . ALA A 1 100 ? -29.225 5.917 39.223 1.00 56.88 100 ALA A C 1
ATOM 830 O O . ALA A 1 100 ? -30.281 5.920 39.854 1.00 56.88 100 ALA A O 1
ATOM 831 N N . SER A 1 101 ? -28.327 4.936 39.352 1.00 51.97 101 SER A N 1
ATOM 832 C CA . SER A 1 101 ? -28.515 3.765 40.220 1.00 51.97 101 SER A CA 1
ATOM 833 C C . SER A 1 101 ? -28.347 4.076 41.716 1.00 51.97 101 SER A C 1
ATOM 835 O O . SER A 1 101 ? -28.785 3.296 42.553 1.00 51.97 101 SER A O 1
ATOM 837 N N . THR A 1 102 ? -27.760 5.223 42.080 1.00 48.91 102 THR A N 1
ATOM 838 C CA . THR A 1 102 ? -27.550 5.633 43.484 1.00 48.91 102 THR A CA 1
ATOM 839 C C . THR A 1 102 ? -28.653 6.538 44.048 1.00 48.91 102 THR A C 1
ATOM 841 O O . THR A 1 102 ? -28.660 6.795 45.246 1.00 48.91 102 THR A O 1
ATOM 844 N N . SER A 1 103 ? -29.624 6.977 43.234 1.00 43.12 103 SER A N 1
ATOM 845 C CA . SER A 1 103 ? -30.741 7.834 43.681 1.00 43.12 103 SER A CA 1
ATOM 846 C C . SER A 1 103 ? -32.062 7.084 43.939 1.00 43.12 103 SER A C 1
ATOM 848 O O . SER A 1 103 ? -33.045 7.721 44.313 1.00 43.12 103 SER A O 1
ATOM 850 N N . SER A 1 104 ? -32.124 5.762 43.727 1.00 43.59 104 SER A N 1
ATOM 851 C CA . SER A 1 104 ? -33.375 4.977 43.786 1.00 43.59 104 SER A CA 1
ATOM 852 C C . SER A 1 104 ? -33.302 3.752 44.711 1.00 43.59 104 SER A C 1
ATOM 854 O O . SER A 1 104 ? -33.917 2.721 44.435 1.00 43.59 104 SER A O 1
ATOM 856 N N . SER A 1 105 ? -32.545 3.813 45.803 1.00 40.50 105 SER A N 1
ATOM 857 C CA . SER A 1 105 ? -32.525 2.721 46.786 1.00 40.50 105 SER A CA 1
ATOM 858 C C . SER A 1 105 ? -32.373 3.268 48.197 1.00 40.50 105 SER A C 1
ATOM 860 O O . SER A 1 105 ? -31.325 3.138 48.819 1.00 40.50 105 SER A O 1
ATOM 862 N N . ASP A 1 106 ? -33.446 3.894 48.677 1.00 46.75 106 ASP A N 1
ATOM 863 C CA . ASP A 1 106 ? -33.789 3.817 50.093 1.00 46.75 106 ASP A CA 1
ATOM 864 C C . ASP A 1 106 ? -34.735 2.618 50.255 1.00 46.75 106 ASP A C 1
ATOM 866 O O . ASP A 1 106 ? -35.619 2.411 49.425 1.00 46.75 106 ASP A O 1
ATOM 870 N N . GLU A 1 107 ? -34.494 1.829 51.301 1.00 49.75 107 GLU A N 1
ATOM 871 C CA . GLU A 1 107 ? -35.119 0.539 51.635 1.00 49.75 107 GLU A CA 1
ATOM 872 C C . GLU A 1 107 ? -34.784 -0.642 50.705 1.00 49.75 107 GLU A C 1
ATOM 874 O O . GLU A 1 107 ? -35.412 -0.858 49.680 1.00 49.75 107 GLU A O 1
ATOM 879 N N . PHE A 1 108 ? -33.839 -1.491 51.123 1.00 35.84 108 PHE A N 1
ATOM 880 C CA . PHE A 1 108 ? -34.145 -2.893 51.447 1.00 35.84 108 PHE A CA 1
ATOM 881 C C . PHE A 1 108 ? -32.961 -3.539 52.186 1.00 35.84 108 PHE A C 1
ATOM 883 O O . PHE A 1 108 ? -31.810 -3.503 51.755 1.00 35.84 108 PHE A O 1
ATOM 890 N N . ILE A 1 109 ? -33.263 -4.111 53.349 1.00 52.75 109 ILE A N 1
ATOM 891 C CA . ILE A 1 109 ? -32.331 -4.822 54.227 1.00 52.75 109 ILE A CA 1
ATOM 892 C C . ILE A 1 109 ? -31.976 -6.210 53.644 1.00 52.75 109 ILE A C 1
ATOM 894 O O . ILE A 1 109 ? -32.841 -6.887 53.097 1.00 52.75 109 ILE A O 1
ATOM 898 N N . ALA A 1 110 ? -30.730 -6.640 53.911 1.00 45.88 110 ALA A N 1
ATOM 899 C CA . ALA A 1 110 ? -30.173 -8.010 53.928 1.00 45.88 110 ALA A CA 1
ATOM 900 C C . ALA A 1 110 ? -29.559 -8.621 52.645 1.00 45.88 110 ALA A C 1
ATOM 902 O O . ALA A 1 110 ? -30.243 -9.251 51.846 1.00 45.88 110 ALA A O 1
ATOM 903 N N . SER A 1 111 ? -28.217 -8.628 52.574 1.00 45.16 111 SER A N 1
ATOM 904 C CA . SER A 1 111 ? -27.351 -9.840 52.615 1.00 45.16 111 SER A CA 1
ATOM 905 C C . SER A 1 111 ? -25.977 -9.584 51.966 1.00 45.16 111 SER A C 1
ATOM 907 O O . SER A 1 111 ? -25.926 -9.217 50.794 1.00 45.16 111 SER A O 1
ATOM 909 N N . PRO A 1 112 ? -24.843 -9.832 52.649 1.00 49.19 112 PRO A N 1
ATOM 910 C CA . PRO A 1 112 ? -23.516 -9.672 52.064 1.00 49.19 112 PRO A CA 1
ATOM 911 C C . PRO A 1 112 ? -23.020 -11.015 51.512 1.00 49.19 112 PRO A C 1
ATOM 913 O O . PRO A 1 112 ? -22.324 -11.746 52.213 1.00 49.19 112 PRO A O 1
ATOM 916 N N . SER A 1 113 ? -23.401 -11.405 50.289 1.00 49.38 113 SER A N 1
ATOM 917 C CA . SER A 1 113 ? -22.821 -12.619 49.662 1.00 49.38 113 SER A CA 1
ATOM 918 C C . SER A 1 113 ? -22.791 -12.663 48.124 1.00 49.38 113 SER A C 1
ATOM 920 O O . SER A 1 113 ? -22.415 -13.695 47.586 1.00 49.38 113 SER A O 1
ATOM 922 N N . GLN A 1 114 ? -23.154 -11.603 47.387 1.00 51.97 114 GLN A N 1
ATOM 923 C CA . GLN A 1 114 ? -23.259 -11.678 45.910 1.00 51.97 114 GLN A CA 1
ATOM 924 C C . GLN A 1 114 ? -22.290 -10.776 45.124 1.00 51.97 114 GLN A C 1
ATOM 926 O O . GLN A 1 114 ? -22.307 -10.803 43.898 1.00 51.97 114 GLN A O 1
ATOM 931 N N . SER A 1 115 ? -21.418 -9.998 45.778 1.00 55.56 115 SER A N 1
ATOM 932 C CA . SER A 1 115 ? -20.579 -9.022 45.060 1.00 55.56 115 SER A CA 1
ATOM 933 C C . SER A 1 115 ? -19.521 -9.662 44.150 1.00 55.56 115 SER A C 1
ATOM 935 O O . SER A 1 115 ? -19.213 -9.106 43.105 1.00 55.56 115 SER A O 1
ATOM 937 N N . SER A 1 116 ? -18.997 -10.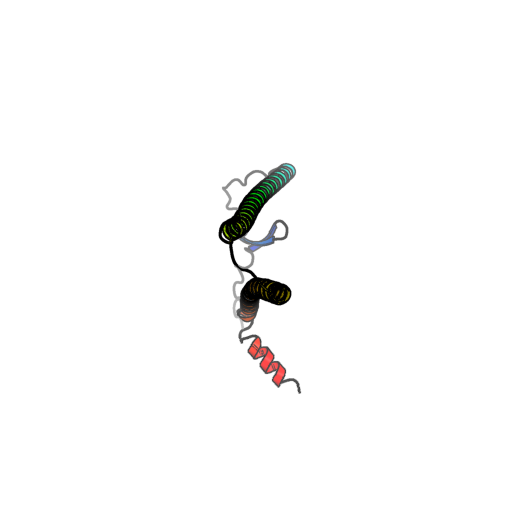845 44.492 1.00 60.19 116 SER A N 1
ATOM 938 C CA . SER A 1 116 ? -17.938 -11.498 43.706 1.00 60.19 116 SER A CA 1
ATOM 939 C C . SER A 1 116 ? -18.420 -12.097 42.381 1.00 60.19 116 SER A C 1
ATOM 941 O O . SER A 1 116 ? -17.638 -12.206 41.441 1.00 60.19 116 SER A O 1
ATOM 943 N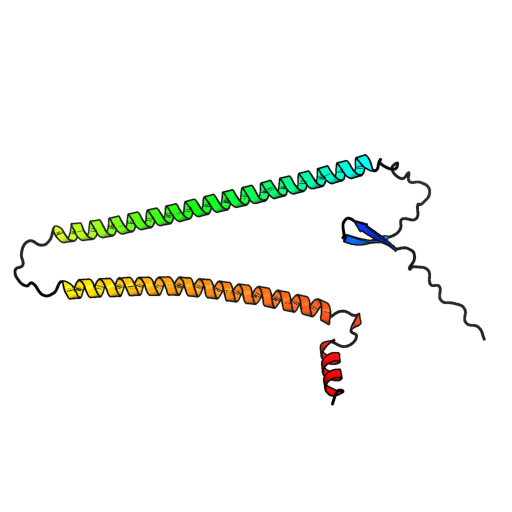 N . ASP A 1 117 ? -19.689 -12.508 42.302 1.00 61.88 117 ASP A N 1
ATOM 944 C CA . ASP A 1 117 ? -20.238 -13.210 41.132 1.00 61.88 117 ASP A CA 1
ATOM 945 C C . ASP A 1 117 ? -20.631 -12.228 40.012 1.00 61.88 117 ASP A C 1
ATOM 947 O O . ASP A 1 117 ? -20.503 -12.523 38.823 1.00 61.88 117 ASP A O 1
ATOM 951 N N . VAL A 1 118 ? -21.033 -11.009 40.391 1.00 69.31 118 VAL A N 1
ATOM 952 C CA . VAL A 1 118 ? -21.333 -9.916 39.453 1.00 69.31 118 VAL A CA 1
ATOM 953 C C . VAL A 1 118 ? -20.049 -9.361 38.826 1.00 69.31 118 VAL A C 1
ATOM 955 O O . VAL A 1 118 ? -20.007 -9.176 37.609 1.00 69.31 118 VAL A O 1
ATOM 958 N N . ASP A 1 119 ? -18.982 -9.192 39.616 1.00 77.62 119 ASP A N 1
ATOM 959 C CA . ASP A 1 119 ? -17.668 -8.761 39.111 1.00 77.62 119 ASP A CA 1
ATOM 960 C C . ASP A 1 119 ? -17.040 -9.807 38.171 1.00 77.62 119 ASP A C 1
ATOM 962 O O . ASP A 1 119 ? -16.468 -9.451 37.139 1.00 77.62 119 ASP A O 1
ATOM 966 N N . CYS A 1 120 ? -17.193 -11.106 38.467 1.00 81.69 120 CYS A N 1
ATOM 967 C CA . CYS A 1 120 ? -16.718 -12.172 37.578 1.00 81.69 120 CYS A CA 1
ATOM 968 C C . CYS A 1 120 ? -17.465 -12.191 36.239 1.00 81.69 120 CYS A C 1
ATOM 970 O O . CYS A 1 120 ? -16.843 -12.388 35.198 1.00 81.69 120 CYS A O 1
ATOM 972 N N . ARG A 1 121 ? -18.786 -11.972 36.244 1.00 85.12 121 ARG A N 1
ATOM 973 C CA . ARG A 1 121 ? -19.587 -11.909 35.012 1.00 85.12 121 ARG A CA 1
ATOM 974 C C . ARG A 1 121 ? -19.203 -10.724 34.135 1.00 85.12 121 ARG A C 1
ATOM 976 O O . ARG A 1 121 ? -18.964 -10.921 32.951 1.00 85.12 121 ARG A O 1
ATOM 983 N N . HIS A 1 122 ? -19.057 -9.537 34.723 1.00 88.88 122 HIS A N 1
ATOM 984 C CA . HIS A 1 122 ? -18.628 -8.352 33.979 1.00 88.88 122 HIS A CA 1
ATOM 985 C C . HIS A 1 122 ? -17.237 -8.541 33.356 1.00 88.88 122 HIS A C 1
ATOM 987 O O . HIS A 1 122 ? -17.029 -8.183 32.200 1.00 88.88 122 HIS A O 1
ATOM 993 N N . LEU A 1 123 ? -16.296 -9.148 34.089 1.00 92.75 123 LEU A N 1
ATOM 994 C CA . LEU A 1 123 ? -14.966 -9.464 33.562 1.00 92.75 123 LEU A CA 1
ATOM 995 C C . LEU A 1 123 ? -15.028 -10.456 32.390 1.00 92.75 123 LEU A C 1
ATOM 997 O O . LEU A 1 123 ? -14.306 -10.294 31.410 1.00 92.75 123 LEU A O 1
ATOM 1001 N N . VAL A 1 124 ? -15.879 -11.481 32.475 1.00 94.19 124 VAL A N 1
ATOM 1002 C CA . VAL A 1 124 ? -16.068 -12.449 31.383 1.00 94.19 124 VAL A CA 1
ATOM 1003 C C . VAL A 1 124 ? -16.688 -11.780 30.156 1.00 94.19 124 VAL A C 1
ATOM 1005 O O . VAL A 1 124 ? -16.207 -12.012 29.049 1.00 94.19 124 VAL A O 1
ATOM 1008 N N . ASP A 1 125 ? -17.694 -10.926 30.341 1.00 94.19 125 ASP A N 1
ATOM 1009 C CA . ASP A 1 125 ? -18.337 -10.188 29.248 1.00 94.19 125 ASP A CA 1
ATOM 1010 C C . ASP A 1 125 ? -17.360 -9.204 28.577 1.00 94.19 125 ASP A C 1
ATOM 1012 O O . ASP A 1 125 ? -17.334 -9.082 27.352 1.00 94.19 125 ASP A O 1
ATOM 1016 N N . GLU A 1 126 ? -16.498 -8.546 29.358 1.00 94.06 126 GLU A N 1
ATOM 1017 C CA . GLU A 1 126 ? -15.442 -7.665 28.846 1.00 94.06 126 GLU A CA 1
ATOM 1018 C C . GLU A 1 126 ? -14.388 -8.443 28.044 1.00 94.06 126 GLU A C 1
ATOM 1020 O O . GLU A 1 126 ? -14.042 -8.050 26.927 1.00 94.06 126 GLU A O 1
ATOM 1025 N N . LEU A 1 127 ? -13.922 -9.584 28.562 1.00 95.56 127 LEU A N 1
ATOM 1026 C CA . LEU A 1 127 ? -12.980 -10.456 27.854 1.00 95.56 127 LEU A CA 1
ATOM 1027 C C . LEU A 1 127 ? -13.586 -11.036 26.572 1.00 95.56 127 LEU A C 1
ATOM 1029 O O . LEU A 1 127 ? -12.886 -11.147 25.564 1.00 95.56 127 LEU A O 1
ATOM 1033 N N . LEU A 1 128 ? -14.876 -11.377 26.587 1.00 95.94 128 LEU A N 1
ATOM 1034 C CA . LEU A 1 128 ? -15.593 -11.843 25.405 1.00 95.94 128 LEU A CA 1
ATOM 1035 C C . LEU A 1 128 ? -15.687 -10.731 24.356 1.00 95.94 128 LEU A C 1
ATOM 1037 O O . LEU A 1 128 ? -15.294 -10.944 23.211 1.00 95.94 128 LEU A O 1
ATOM 1041 N N . SER A 1 129 ? -16.093 -9.522 24.757 1.00 94.31 129 SER A N 1
ATOM 1042 C CA . SER A 1 129 ? -16.118 -8.356 23.867 1.00 94.31 129 SER A CA 1
ATOM 1043 C C . SER A 1 129 ? -14.734 -8.053 23.283 1.00 94.31 129 SER A C 1
ATOM 1045 O O . SER A 1 129 ? -14.617 -7.675 22.114 1.00 94.31 129 SER A O 1
ATOM 1047 N N . GLN A 1 130 ? -13.674 -8.219 24.075 1.00 95.88 130 GLN A N 1
ATOM 1048 C CA . GLN A 1 130 ? -12.306 -8.043 23.609 1.00 95.88 130 GLN A CA 1
ATOM 1049 C C . GLN A 1 130 ? -11.928 -9.119 22.584 1.00 95.88 130 GLN A C 1
ATOM 1051 O O . GLN A 1 130 ? -11.365 -8.782 21.540 1.00 95.88 130 GLN A O 1
ATOM 1056 N N . ALA A 1 131 ? -12.255 -10.386 22.842 1.00 96.06 131 ALA A N 1
ATOM 1057 C CA . ALA A 1 131 ? -11.990 -11.488 21.922 1.00 96.06 131 ALA A CA 1
ATOM 1058 C C . ALA A 1 131 ? -12.727 -11.311 20.584 1.00 96.06 131 ALA A C 1
ATOM 1060 O O . ALA A 1 131 ? -12.106 -11.440 19.530 1.00 96.06 131 ALA A O 1
ATOM 1061 N N . GLU A 1 132 ? -14.002 -10.914 20.610 1.00 95.12 132 GLU A N 1
ATOM 1062 C CA . GLU A 1 132 ? -14.794 -10.624 19.406 1.00 95.12 132 GLU A CA 1
ATOM 1063 C C . GLU A 1 132 ? -14.194 -9.468 18.589 1.00 95.12 132 GLU A C 1
ATOM 1065 O O . GLU A 1 132 ? -14.104 -9.533 17.359 1.00 95.12 132 GLU A O 1
ATOM 1070 N N . SER A 1 133 ? -13.708 -8.417 19.261 1.00 93.31 133 SER A N 1
ATOM 1071 C CA . SER A 1 133 ? -13.038 -7.303 18.578 1.00 93.31 133 SER A CA 1
ATOM 1072 C C . SER A 1 133 ? -11.730 -7.735 17.903 1.00 93.31 133 SER A C 1
ATOM 1074 O O . SER A 1 133 ? -11.439 -7.322 16.779 1.00 93.31 133 SER A O 1
ATOM 1076 N N . GLN A 1 134 ? -10.956 -8.607 18.557 1.00 96.88 134 GLN A N 1
ATOM 1077 C CA . GLN A 1 134 ? -9.716 -9.144 18.003 1.00 96.88 134 GLN A CA 1
ATOM 1078 C C . GLN A 1 134 ? -9.992 -10.085 16.833 1.00 96.88 134 GLN A C 1
ATOM 1080 O O . GLN A 1 134 ? -9.280 -10.018 15.832 1.00 96.88 134 GLN A O 1
ATOM 1085 N N . GLU A 1 135 ? -11.044 -10.900 16.907 1.00 96.69 135 GLU A N 1
ATOM 1086 C CA . GLU A 1 135 ? -11.484 -11.737 15.792 1.00 96.69 135 GLU A CA 1
ATOM 1087 C C . GLU A 1 135 ? -11.813 -10.884 14.561 1.00 96.69 135 GLU A C 1
ATOM 1089 O O . GLU A 1 135 ? -11.349 -11.186 13.459 1.00 96.69 135 GLU A O 1
ATOM 1094 N N . ALA A 1 136 ? -12.548 -9.781 14.736 1.00 94.81 136 ALA A N 1
ATOM 1095 C CA . ALA A 1 136 ? -12.877 -8.877 13.637 1.00 94.81 136 ALA A CA 1
ATOM 1096 C C . ALA A 1 136 ? -11.620 -8.285 12.974 1.00 94.81 136 ALA A C 1
ATOM 1098 O O . ALA A 1 136 ? -11.541 -8.217 11.743 1.00 94.81 136 ALA A O 1
ATOM 1099 N N . ILE A 1 137 ? -10.616 -7.905 13.773 1.00 96.50 137 ILE A N 1
ATOM 1100 C CA . ILE A 1 137 ? -9.328 -7.396 13.277 1.00 96.50 137 ILE A CA 1
ATOM 1101 C C . ILE A 1 137 ? -8.569 -8.487 12.519 1.00 96.50 137 ILE A C 1
ATOM 1103 O O . ILE A 1 137 ? -8.120 -8.251 11.398 1.00 96.50 137 ILE A O 1
ATOM 1107 N N . ILE A 1 138 ? -8.450 -9.686 13.097 1.00 97.88 138 ILE A N 1
ATOM 1108 C CA . ILE A 1 138 ? -7.764 -10.819 12.464 1.00 97.88 138 ILE A CA 1
ATOM 1109 C C . ILE A 1 138 ? -8.426 -11.141 11.128 1.00 97.88 138 ILE A C 1
ATOM 1111 O O . ILE A 1 138 ? -7.743 -11.221 10.113 1.00 97.88 138 ILE A O 1
ATOM 1115 N N . LYS A 1 139 ? -9.758 -11.230 11.098 1.00 98.00 139 LYS A N 1
ATOM 1116 C CA . LYS A 1 139 ? -10.520 -11.500 9.878 1.00 98.00 139 LYS A CA 1
ATOM 1117 C C . LYS A 1 139 ? -10.300 -10.430 8.812 1.00 98.00 139 LYS A C 1
ATOM 1119 O O . LYS A 1 139 ? -10.154 -10.753 7.636 1.00 98.00 139 LYS A O 1
ATOM 1124 N N . HIS A 1 140 ? -10.241 -9.158 9.204 1.00 97.50 140 HIS A N 1
ATOM 1125 C CA . HIS A 1 140 ? -9.912 -8.082 8.274 1.00 97.50 140 HIS A CA 1
ATOM 1126 C C . HIS A 1 140 ? -8.498 -8.248 7.700 1.00 97.50 140 HIS A C 1
ATOM 1128 O O . HIS A 1 140 ? -8.303 -8.080 6.494 1.00 97.50 140 HIS A O 1
ATOM 1134 N N . ILE A 1 141 ? -7.505 -8.551 8.536 1.00 97.88 141 ILE A N 1
ATOM 1135 C CA . ILE A 1 141 ? -6.122 -8.745 8.084 1.00 97.88 141 ILE A CA 1
ATOM 1136 C C . ILE A 1 141 ? -6.032 -9.965 7.160 1.00 97.88 141 ILE A C 1
ATOM 113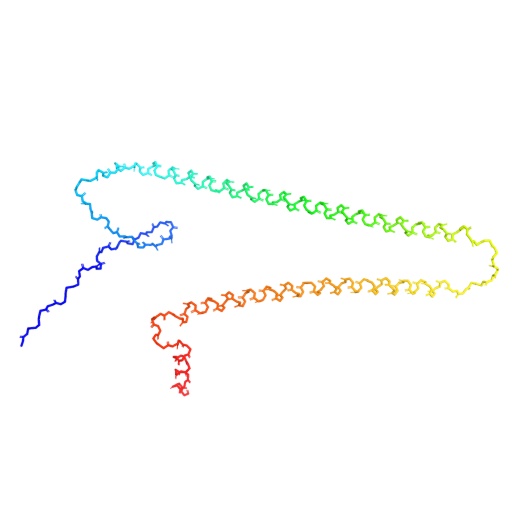8 O O . ILE A 1 141 ? -5.432 -9.858 6.095 1.00 97.88 141 ILE A O 1
A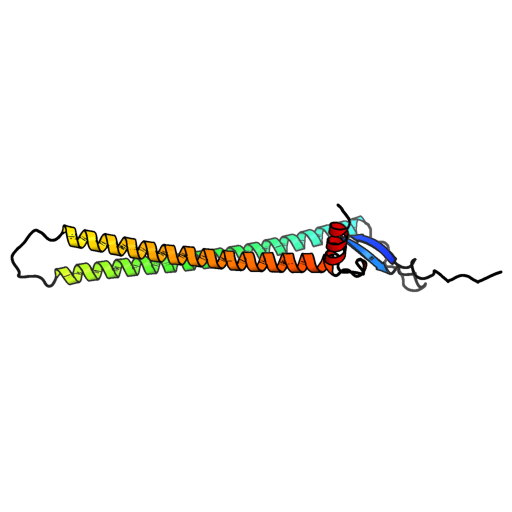TOM 1142 N N . SER A 1 142 ? -6.691 -11.076 7.494 1.00 97.44 142 SER A N 1
ATOM 1143 C CA . SER A 1 142 ? -6.777 -12.255 6.624 1.00 97.44 142 SER A CA 1
ATOM 1144 C C . SER A 1 142 ? -7.356 -11.910 5.253 1.00 97.44 142 SER A C 1
ATOM 1146 O O . SER A 1 142 ? -6.738 -12.229 4.245 1.00 97.44 142 SER A O 1
ATOM 1148 N N . ASN A 1 143 ? -8.458 -11.154 5.195 1.00 97.88 143 ASN A N 1
ATOM 1149 C CA . ASN A 1 143 ? -9.040 -10.724 3.920 1.00 97.88 143 ASN A CA 1
ATOM 1150 C C . ASN A 1 143 ? -8.075 -9.858 3.087 1.00 97.88 143 ASN A C 1
ATOM 1152 O O . ASN A 1 143 ? -8.061 -9.946 1.859 1.00 97.88 143 ASN A O 1
ATOM 1156 N N . LEU A 1 144 ? -7.281 -8.995 3.735 1.00 98.00 144 LEU A N 1
ATOM 1157 C CA . LEU A 1 144 ? -6.252 -8.204 3.050 1.00 98.00 144 LEU A CA 1
ATOM 1158 C C . LEU A 1 144 ? -5.136 -9.095 2.497 1.00 98.00 144 LEU A C 1
ATOM 1160 O O . LEU A 1 144 ? -4.678 -8.858 1.380 1.00 98.00 144 LEU A O 1
ATOM 1164 N N . CYS A 1 145 ? -4.715 -10.109 3.255 1.00 98.12 145 CYS A N 1
ATOM 1165 C CA . CYS A 1 145 ? -3.743 -11.099 2.799 1.00 98.12 145 CYS A CA 1
ATOM 1166 C C . CYS A 1 145 ? -4.277 -11.892 1.601 1.00 98.12 145 CYS A C 1
ATOM 1168 O O . CYS A 1 145 ? -3.575 -11.981 0.600 1.00 98.12 145 CYS A O 1
ATOM 1170 N N . ASP A 1 146 ? -5.524 -12.364 1.643 1.00 98.06 146 ASP A N 1
ATOM 1171 C CA . ASP A 1 146 ? -6.154 -13.084 0.528 1.00 98.06 146 ASP A CA 1
ATOM 1172 C C . ASP A 1 146 ? -6.231 -12.217 -0.739 1.00 98.06 146 ASP A C 1
ATOM 1174 O O . ASP A 1 146 ? -5.959 -12.673 -1.853 1.00 98.06 146 ASP A O 1
ATOM 1178 N N . LEU A 1 147 ? -6.560 -10.930 -0.581 1.00 98.06 147 LEU A N 1
ATOM 1179 C CA . LEU A 1 147 ? -6.580 -9.979 -1.690 1.00 98.06 147 LEU A CA 1
ATOM 1180 C C . LEU A 1 147 ? -5.173 -9.758 -2.262 1.00 98.06 147 LEU A C 1
ATOM 1182 O O . LEU A 1 147 ? -5.004 -9.740 -3.484 1.00 98.06 147 LEU A O 1
ATOM 1186 N N . ALA A 1 148 ? -4.166 -9.602 -1.400 1.00 97.94 148 ALA A N 1
ATOM 1187 C CA . ALA A 1 148 ? -2.776 -9.452 -1.815 1.00 97.94 148 ALA A CA 1
ATOM 1188 C C . ALA A 1 148 ? -2.267 -10.702 -2.551 1.00 97.94 148 ALA A C 1
ATOM 1190 O O . ALA A 1 148 ? -1.691 -10.574 -3.630 1.00 97.94 148 ALA A O 1
ATOM 1191 N N . GLU A 1 149 ? -2.549 -11.897 -2.028 1.00 97.69 149 GLU A N 1
ATOM 1192 C CA . GLU A 1 149 ? -2.244 -13.189 -2.653 1.00 97.69 149 GLU A CA 1
ATOM 1193 C C . GLU A 1 149 ? -2.881 -13.286 -4.047 1.00 97.69 149 GLU A C 1
ATOM 1195 O O . GLU A 1 149 ? -2.214 -13.643 -5.021 1.00 97.69 149 GLU A O 1
ATOM 1200 N N . GLY A 1 150 ? -4.150 -12.884 -4.178 1.00 97.69 150 GLY A N 1
ATOM 1201 C CA . GLY A 1 150 ? -4.866 -12.867 -5.453 1.00 97.69 150 GLY A CA 1
ATOM 1202 C C . GLY A 1 150 ? -4.254 -11.906 -6.477 1.00 97.69 150 GLY A C 1
ATOM 1203 O O . GLY A 1 150 ? -4.116 -12.257 -7.652 1.00 97.69 150 GLY A O 1
ATOM 1204 N N . LEU A 1 151 ? -3.843 -10.708 -6.050 1.00 97.06 151 LEU A N 1
ATOM 1205 C CA . LEU A 1 151 ? -3.166 -9.742 -6.921 1.00 97.06 151 LEU A CA 1
ATOM 1206 C C . LEU A 1 151 ? -1.783 -10.237 -7.358 1.00 97.06 151 LEU A C 1
ATOM 1208 O O . LEU A 1 151 ? -1.462 -10.163 -8.549 1.00 97.06 151 LEU A O 1
ATOM 1212 N N . CYS A 1 152 ? -0.991 -10.761 -6.421 1.00 96.19 152 CYS A N 1
ATOM 1213 C CA . CYS A 1 152 ? 0.327 -11.329 -6.692 1.00 96.19 152 CYS A CA 1
ATOM 1214 C C . CYS A 1 152 ? 0.216 -12.500 -7.671 1.00 96.19 152 CYS A C 1
ATOM 1216 O O . CYS A 1 152 ? 0.827 -12.448 -8.739 1.00 96.19 152 CYS A O 1
ATOM 1218 N N . SER A 1 153 ? -0.654 -13.469 -7.385 1.00 97.12 153 SER A N 1
ATOM 1219 C CA . SER A 1 153 ? -0.911 -14.624 -8.251 1.00 97.12 153 SER A CA 1
ATOM 1220 C C . SER A 1 153 ? -1.349 -14.196 -9.652 1.00 97.12 153 SER A C 1
ATOM 1222 O O . SER A 1 153 ? -0.805 -14.659 -10.650 1.00 97.12 153 SER A O 1
ATOM 1224 N N . ALA A 1 154 ? -2.286 -13.247 -9.766 1.00 96.56 154 ALA A N 1
ATOM 1225 C CA . ALA A 1 154 ? -2.734 -12.753 -11.067 1.00 96.56 154 ALA A CA 1
ATOM 1226 C C . ALA A 1 154 ? -1.611 -12.057 -11.851 1.00 96.56 154 ALA A C 1
ATOM 1228 O O . ALA A 1 154 ? -1.539 -12.186 -13.075 1.00 96.56 154 ALA A O 1
ATOM 1229 N N . SER A 1 155 ? -0.746 -11.302 -11.170 1.00 94.12 155 SER A N 1
ATOM 1230 C CA . SER A 1 155 ? 0.404 -10.652 -11.800 1.00 94.12 155 SER A CA 1
ATOM 1231 C C . SER A 1 155 ? 1.453 -11.663 -12.267 1.00 94.12 155 SER A C 1
ATOM 1233 O O . SER A 1 155 ? 1.944 -11.550 -13.390 1.00 94.12 155 SER A O 1
ATOM 1235 N N . GLU A 1 156 ? 1.721 -12.687 -11.457 1.00 95.69 156 GLU A N 1
ATOM 1236 C CA . GLU A 1 156 ? 2.646 -13.768 -11.775 1.00 95.69 156 GLU A CA 1
ATOM 1237 C C . GLU A 1 156 ? 2.143 -14.573 -12.974 1.00 95.69 156 GLU A C 1
ATOM 1239 O O . GLU A 1 156 ? 2.894 -14.806 -13.914 1.00 95.69 156 GLU A O 1
ATOM 1244 N N . GLU A 1 157 ? 0.857 -14.924 -13.007 1.00 94.75 157 GLU A N 1
ATOM 1245 C CA . GLU A 1 157 ? 0.261 -15.641 -14.135 1.00 94.75 157 GLU A CA 1
ATOM 1246 C C . GLU A 1 157 ? 0.289 -14.818 -15.428 1.00 94.75 157 GLU A C 1
ATOM 1248 O O . GLU A 1 157 ? 0.584 -15.351 -16.497 1.00 94.75 157 GLU A O 1
ATOM 1253 N N . ARG A 1 158 ? 0.048 -13.501 -15.365 1.00 92.69 158 ARG A N 1
ATOM 1254 C CA . ARG A 1 158 ? 0.207 -12.621 -16.540 1.00 92.69 158 ARG A CA 1
ATOM 1255 C C . ARG A 1 158 ? 1.652 -12.571 -17.020 1.00 92.69 158 ARG A C 1
ATOM 1257 O O . ARG A 1 158 ? 1.885 -12.585 -18.226 1.00 92.69 158 ARG A O 1
ATOM 1264 N N . PHE A 1 159 ? 2.602 -12.505 -16.091 1.00 91.00 159 PHE A N 1
ATOM 1265 C CA . PHE A 1 159 ? 4.021 -12.527 -16.413 1.00 91.00 159 PHE A CA 1
ATOM 1266 C C . PHE A 1 159 ? 4.402 -13.868 -17.045 1.00 91.00 159 PHE A C 1
ATOM 1268 O O . PHE A 1 159 ? 4.937 -13.880 -18.140 1.00 91.00 159 PHE A O 1
ATOM 1275 N N . LYS A 1 160 ? 4.035 -15.007 -16.450 1.00 90.06 160 LYS A N 1
ATOM 1276 C CA . LYS A 1 160 ? 4.256 -16.336 -17.045 1.00 90.06 160 LYS A CA 1
ATOM 1277 C C . LYS A 1 160 ? 3.688 -16.420 -18.461 1.00 90.06 160 LYS A C 1
ATOM 1279 O O . LYS A 1 160 ? 4.414 -16.811 -19.371 1.00 90.06 160 LYS A O 1
ATOM 1284 N N . LYS A 1 161 ? 2.438 -15.982 -18.660 1.00 86.56 161 LYS A N 1
ATOM 1285 C CA . LYS A 1 161 ? 1.783 -15.970 -19.977 1.00 86.56 161 LYS A CA 1
ATOM 1286 C C . LYS A 1 161 ? 2.551 -15.162 -21.013 1.00 86.56 161 LYS A C 1
ATOM 1288 O O . LYS A 1 161 ? 2.724 -15.639 -22.130 1.00 86.56 161 LYS A O 1
ATOM 1293 N N . SER A 1 162 ? 3.072 -13.989 -20.645 1.00 86.62 162 SER A N 1
ATOM 1294 C CA . SER A 1 162 ? 3.830 -13.157 -21.586 1.00 86.62 162 SER A CA 1
ATOM 1295 C C . SER A 1 162 ? 5.107 -13.835 -22.086 1.00 86.62 162 SER A C 1
ATOM 1297 O O . SER A 1 162 ? 5.500 -13.586 -23.222 1.00 86.62 162 SER A O 1
ATOM 1299 N N . PHE A 1 163 ? 5.722 -14.720 -21.291 1.00 83.00 163 PHE A N 1
ATOM 1300 C CA . PHE A 1 163 ? 6.855 -15.535 -21.736 1.00 83.00 163 PHE A CA 1
ATOM 1301 C C . PHE A 1 163 ? 6.422 -16.789 -22.483 1.00 83.00 163 PHE A C 1
ATOM 1303 O O . PHE A 1 163 ? 7.079 -17.155 -23.454 1.00 83.00 163 PHE A O 1
ATOM 1310 N N . THR A 1 164 ? 5.349 -17.459 -22.058 1.00 81.75 164 THR A N 1
ATOM 1311 C CA . THR A 1 164 ? 4.925 -18.726 -22.669 1.00 81.75 164 THR A CA 1
ATOM 1312 C C . THR A 1 164 ? 4.216 -18.553 -24.010 1.00 81.75 164 THR A C 1
ATOM 1314 O O . THR A 1 164 ? 4.253 -19.464 -24.827 1.00 81.75 164 THR A O 1
ATOM 1317 N N . GLU A 1 165 ? 3.595 -17.400 -24.261 1.00 81.69 165 GLU A N 1
ATOM 1318 C CA . GLU A 1 165 ? 2.830 -17.120 -25.488 1.00 81.69 165 GLU A CA 1
ATOM 1319 C C . GLU A 1 165 ? 3.663 -16.418 -26.579 1.00 81.69 165 GLU A C 1
ATOM 1321 O O . GLU A 1 165 ? 3.122 -15.967 -27.589 1.00 81.69 165 GLU A O 1
ATOM 1326 N N . LEU A 1 166 ? 4.988 -16.312 -26.412 1.00 81.56 166 LEU A N 1
ATOM 1327 C CA . LEU A 1 166 ? 5.834 -15.696 -27.436 1.00 81.56 166 LEU A CA 1
ATOM 1328 C C . LEU A 1 166 ? 5.824 -16.526 -28.739 1.00 81.56 166 LEU A C 1
ATOM 1330 O O . LEU A 1 166 ? 5.984 -17.748 -28.686 1.00 81.56 166 LEU A O 1
ATOM 1334 N N . PRO A 1 167 ? 5.758 -15.884 -29.926 1.00 75.81 167 PRO A N 1
ATOM 1335 C CA . PRO A 1 167 ? 5.705 -16.581 -31.219 1.00 75.81 167 PRO A CA 1
ATOM 1336 C C . PRO A 1 167 ? 6.912 -17.484 -31.500 1.00 75.81 167 PRO A C 1
ATOM 1338 O O . PRO A 1 167 ? 6.828 -18.395 -32.319 1.00 75.81 167 PRO A O 1
ATOM 1341 N N . ILE A 1 168 ? 8.035 -17.229 -30.821 1.00 77.00 168 ILE A N 1
ATOM 1342 C CA . ILE A 1 168 ? 9.271 -18.011 -30.933 1.00 77.00 168 ILE A CA 1
ATOM 1343 C C . ILE A 1 168 ? 9.097 -19.466 -30.494 1.00 77.00 168 ILE A C 1
ATOM 1345 O O . ILE A 1 168 ? 9.902 -20.308 -30.881 1.00 77.00 168 ILE A O 1
ATOM 1349 N N . TRP A 1 169 ? 8.078 -19.765 -29.685 1.00 74.94 169 TRP A N 1
ATOM 1350 C CA . TRP A 1 169 ? 7.936 -21.086 -29.092 1.00 74.94 169 TRP A CA 1
ATOM 1351 C C . TRP A 1 169 ? 7.321 -22.115 -30.041 1.00 74.94 169 TRP A C 1
ATOM 1353 O O . TRP A 1 169 ? 7.675 -23.283 -29.926 1.00 74.94 169 TRP A O 1
ATOM 1363 N N . GLY A 1 170 ? 6.520 -21.706 -31.038 1.00 68.06 170 GLY A N 1
ATOM 1364 C CA . GLY A 1 170 ? 5.956 -22.570 -32.094 1.00 68.06 170 GLY A CA 1
ATOM 1365 C C . GLY A 1 170 ? 4.951 -23.630 -31.603 1.00 68.06 170 GLY A C 1
ATOM 1366 O O . GLY A 1 170 ? 3.827 -23.682 -32.094 1.00 68.06 170 GLY A O 1
ATOM 1367 N N . LEU A 1 171 ? 5.344 -24.438 -30.616 1.00 69.75 171 LEU A N 1
ATOM 1368 C CA . LEU A 1 171 ? 4.517 -25.220 -29.696 1.00 69.75 171 LEU A CA 1
ATOM 1369 C C . LEU A 1 171 ? 4.538 -24.549 -28.311 1.00 69.75 171 LEU A C 1
ATOM 1371 O O . LEU A 1 171 ? 5.490 -23.844 -27.979 1.00 69.75 171 LEU A O 1
ATOM 1375 N N . SER A 1 172 ? 3.514 -24.764 -27.479 1.00 79.50 172 SER A N 1
ATOM 1376 C CA . SER A 1 172 ? 3.525 -24.230 -26.108 1.00 79.50 172 SER A CA 1
ATOM 1377 C C . SER A 1 172 ? 4.782 -24.724 -25.370 1.00 79.50 172 SER A C 1
ATOM 1379 O O . SER A 1 172 ? 5.037 -25.933 -25.368 1.00 79.50 172 SER A O 1
ATOM 1381 N N . PRO A 1 173 ? 5.568 -23.855 -24.702 1.00 80.12 173 PRO A N 1
ATOM 1382 C CA . PRO A 1 173 ? 6.757 -24.272 -23.948 1.00 80.12 173 PRO A CA 1
ATOM 1383 C C . PRO A 1 173 ? 6.479 -25.395 -22.947 1.00 80.12 173 PRO A C 1
ATOM 1385 O O . PRO A 1 173 ? 7.343 -26.226 -22.678 1.00 80.12 173 PRO A O 1
ATOM 1388 N N . GLN A 1 174 ? 5.250 -25.453 -22.432 1.00 78.12 174 GLN A N 1
ATOM 1389 C CA . GLN A 1 174 ? 4.797 -26.498 -21.521 1.00 78.12 174 GLN A CA 1
ATOM 1390 C C . GLN A 1 174 ? 4.713 -27.871 -22.206 1.00 78.12 174 GLN A C 1
ATOM 1392 O O . GLN A 1 174 ? 5.099 -28.873 -21.609 1.00 78.12 174 GLN A O 1
ATOM 1397 N N . GLU A 1 175 ? 4.279 -27.933 -23.467 1.00 77.69 175 GLU A N 1
ATOM 1398 C CA . GLU A 1 175 ? 4.271 -29.172 -24.255 1.00 77.69 175 GLU A CA 1
ATOM 1399 C C . GLU A 1 175 ? 5.689 -29.614 -24.619 1.00 77.69 175 GLU A C 1
ATOM 1401 O O . GLU A 1 175 ? 5.993 -30.807 -24.561 1.00 77.69 175 GLU A O 1
ATOM 1406 N N . LEU A 1 176 ? 6.577 -28.660 -24.924 1.00 77.75 176 LEU A N 1
ATOM 1407 C CA . LEU A 1 176 ? 7.994 -28.941 -25.158 1.00 77.75 176 LEU A CA 1
ATOM 1408 C C . LEU A 1 176 ? 8.648 -29.549 -23.908 1.00 77.75 176 LEU A C 1
ATOM 1410 O O . LEU A 1 176 ? 9.295 -30.593 -24.000 1.00 77.75 176 LEU A O 1
ATOM 1414 N N . MET A 1 177 ? 8.437 -28.941 -22.737 1.00 81.44 177 MET A N 1
ATOM 1415 C CA . MET A 1 177 ? 8.942 -29.461 -21.464 1.00 81.44 177 MET A CA 1
ATOM 1416 C C . MET A 1 177 ? 8.351 -30.834 -21.124 1.00 81.44 177 MET A C 1
ATOM 1418 O O . MET A 1 177 ? 9.089 -31.731 -20.719 1.00 81.44 177 MET A O 1
ATOM 1422 N N . ALA A 1 178 ? 7.046 -31.032 -21.330 1.00 81.69 178 ALA A N 1
ATOM 1423 C CA . ALA A 1 178 ? 6.389 -32.316 -21.088 1.00 81.69 178 ALA A CA 1
ATOM 1424 C C . ALA A 1 1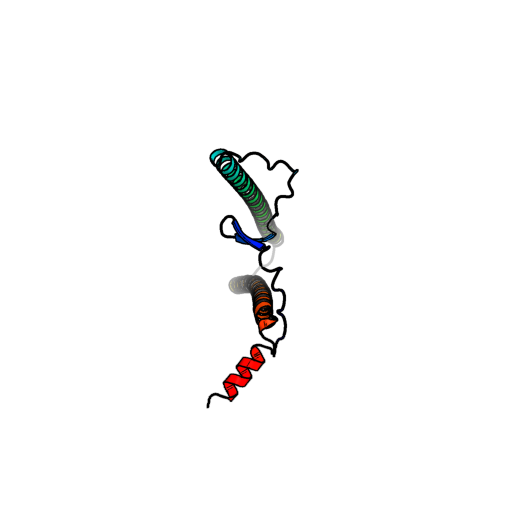78 ? 6.891 -33.425 -22.031 1.00 81.69 178 ALA A C 1
ATOM 1426 O O . ALA A 1 178 ? 6.996 -34.582 -21.627 1.00 81.69 178 ALA A O 1
ATOM 1427 N N . SER A 1 179 ? 7.221 -33.084 -23.280 1.00 77.81 179 SER A N 1
ATOM 1428 C CA . SER A 1 179 ? 7.807 -34.020 -24.244 1.00 77.81 179 SER A CA 1
ATOM 1429 C C . SER A 1 179 ? 9.249 -34.384 -23.874 1.00 77.81 179 SER A C 1
ATOM 1431 O O . SER A 1 179 ? 9.592 -35.563 -23.831 1.00 77.81 179 SER A O 1
ATOM 1433 N N . LEU A 1 180 ? 10.069 -33.396 -23.496 1.00 79.88 180 LEU A N 1
ATOM 1434 C CA . LEU A 1 180 ? 11.439 -33.609 -23.010 1.00 79.88 180 LEU A CA 1
ATOM 1435 C C . LEU A 1 180 ? 11.484 -34.489 -21.756 1.00 79.88 180 LEU A C 1
ATOM 1437 O O . LEU A 1 180 ? 12.314 -35.390 -21.680 1.00 79.88 180 LEU A O 1
ATOM 1441 N N . MET A 1 181 ? 10.557 -34.296 -20.814 1.00 79.81 181 MET A N 1
ATOM 1442 C CA . MET A 1 181 ? 10.465 -35.144 -19.620 1.00 79.81 181 MET A CA 1
ATOM 1443 C C . MET A 1 181 ? 10.028 -36.586 -19.912 1.00 79.81 181 MET A C 1
ATOM 1445 O O . MET A 1 181 ? 10.307 -37.462 -19.105 1.00 79.81 181 MET A O 1
ATOM 1449 N N . ARG A 1 182 ? 9.381 -36.870 -21.052 1.00 76.56 182 ARG A N 1
ATOM 1450 C CA . ARG A 1 182 ? 9.112 -38.258 -21.482 1.00 76.56 182 ARG A CA 1
ATOM 1451 C C . ARG A 1 182 ? 10.294 -38.921 -22.186 1.00 76.56 182 ARG A C 1
ATOM 1453 O O . ARG A 1 182 ? 10.287 -40.137 -22.337 1.00 76.56 182 ARG A O 1
ATOM 1460 N N . ILE A 1 183 ? 11.254 -38.138 -22.670 1.00 73.75 183 ILE A N 1
ATOM 1461 C CA . ILE A 1 183 ? 12.381 -38.620 -23.483 1.00 73.75 183 ILE A CA 1
ATOM 1462 C C . ILE A 1 183 ? 13.620 -38.912 -22.617 1.00 73.75 183 ILE A C 1
ATOM 1464 O O . ILE A 1 183 ? 14.531 -39.602 -23.070 1.00 73.75 183 ILE A O 1
ATOM 1468 N N . ILE A 1 184 ? 13.650 -38.443 -21.368 1.00 57.16 184 ILE A N 1
ATOM 1469 C CA . ILE A 1 184 ? 14.728 -38.717 -20.410 1.00 57.16 184 ILE A CA 1
ATOM 1470 C C . ILE A 1 184 ? 14.325 -39.939 -19.550 1.00 57.16 184 ILE A C 1
ATOM 1472 O O . ILE A 1 184 ? 13.353 -39.816 -18.804 1.00 57.16 184 ILE A O 1
ATOM 1476 N N . PRO A 1 185 ? 14.997 -41.105 -19.675 1.00 57.50 185 PRO A N 1
ATOM 1477 C CA . PRO A 1 185 ? 14.757 -42.282 -18.832 1.00 57.50 185 PRO A CA 1
ATOM 1478 C C . PRO A 1 185 ? 15.266 -42.115 -17.394 1.00 57.50 185 PRO A C 1
ATOM 1480 O O . PRO A 1 185 ? 16.235 -41.348 -17.185 1.00 57.50 185 PRO A O 1
#

pLDDT: mean 79.04, std 18.79, range [35.84, 98.44]